Protein AF-A0A958FTS5-F1 (afdb_monomer_lite)

Secondary structure (DSSP, 8-state):
-HHHHHHHHHHHHHHHTHHHHHHHHHHHHHHHHHHHHHHHHHHHHHHTTSHHHHHHHHS--HHHHHHHHHH--GGGGG----SSTTHHHHHHHHHHHTT-GGGGTTTHHHHHHHHHHHHHHHHHHHHHHHHT---SSTTHHHHHHHHHHHHHHHHHHHHHHHHHHHIIIIIHHHHHHHHHHHHTT---HHHHHHHHHHHHHHHHHHHHHHHHHHHHHHHHHHHTT--GGGGGGHHHHHHHHHHHSHHHHHHHH--

Radius of gyration: 22.87 Å; chains: 1; bounding box: 56×49×55 Å

Structure (mmCIF, N/CA/C/O backbone):
data_AF-A0A958FTS5-F1
#
_entry.id   AF-A0A958FTS5-F1
#
loop_
_atom_site.group_PDB
_atom_site.id
_atom_site.type_symbol
_atom_site.label_atom_id
_atom_site.label_alt_id
_atom_site.label_comp_id
_atom_site.label_asym_id
_atom_site.label_entity_id
_atom_site.label_seq_id
_atom_site.pdbx_PDB_ins_code
_atom_site.Cartn_x
_atom_site.Cartn_y
_atom_site.Cartn_z
_atom_site.occupancy
_atom_site.B_iso_or_equiv
_atom_site.auth_seq_id
_atom_site.auth_comp_id
_atom_site.auth_asym_id
_atom_site.auth_atom_id
_atom_site.pdbx_PDB_model_num
ATOM 1 N N . MET A 1 1 ? -0.177 14.265 -25.090 1.00 58.72 1 MET A N 1
ATOM 2 C CA . MET A 1 1 ? -0.460 13.199 -26.087 1.00 58.72 1 MET A CA 1
ATOM 3 C C . MET A 1 1 ? 0.212 11.856 -25.755 1.00 58.72 1 MET A C 1
ATOM 5 O O . MET A 1 1 ? -0.409 10.825 -25.985 1.00 58.72 1 MET A O 1
ATOM 9 N N . LEU A 1 2 ? 1.430 11.836 -25.187 1.00 74.00 2 LEU A N 1
ATOM 10 C CA . LEU A 1 2 ? 2.110 10.600 -24.745 1.00 74.00 2 LEU A CA 1
ATOM 11 C C . LEU A 1 2 ? 1.434 9.921 -23.535 1.00 74.00 2 LEU A C 1
ATOM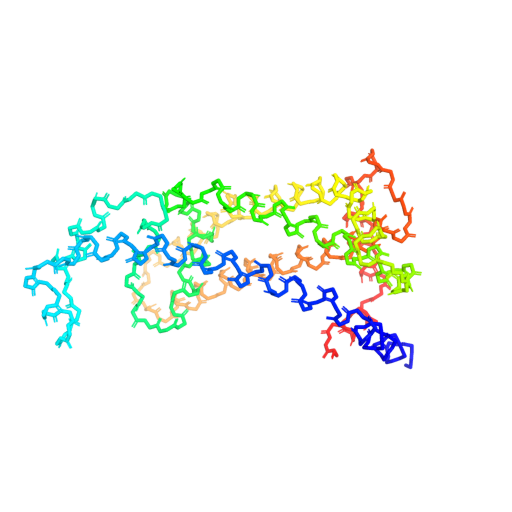 13 O O . LEU A 1 2 ? 1.193 8.719 -23.589 1.00 74.00 2 LEU A O 1
ATOM 17 N N . ALA A 1 3 ? 1.044 10.683 -22.503 1.00 74.38 3 ALA A N 1
ATOM 18 C CA . ALA A 1 3 ? 0.405 10.141 -21.293 1.00 74.38 3 ALA A CA 1
ATOM 19 C C . ALA A 1 3 ? -0.900 9.381 -21.591 1.00 74.38 3 ALA A C 1
ATOM 21 O O . ALA A 1 3 ? -1.069 8.240 -21.179 1.00 74.38 3 ALA A O 1
ATOM 22 N N . PHE A 1 4 ? -1.778 9.954 -22.417 1.00 80.44 4 PHE A N 1
ATOM 23 C CA . PHE A 1 4 ? -3.038 9.310 -22.802 1.00 80.44 4 PHE A CA 1
ATOM 24 C C . PHE A 1 4 ? -2.842 8.012 -23.606 1.00 80.44 4 PHE A C 1
ATOM 26 O O . PHE A 1 4 ? -3.595 7.053 -23.442 1.00 80.44 4 PHE A O 1
ATOM 33 N N . LYS A 1 5 ? -1.813 7.948 -24.466 1.00 83.12 5 LYS A N 1
ATOM 34 C CA . LYS A 1 5 ? -1.451 6.708 -25.173 1.00 83.12 5 LYS A CA 1
ATOM 35 C C . LYS A 1 5 ? -0.937 5.647 -24.195 1.00 83.12 5 LYS A C 1
ATOM 37 O O . LYS A 1 5 ? -1.339 4.493 -24.313 1.00 83.12 5 LYS A O 1
ATOM 42 N N . ALA A 1 6 ? -0.099 6.037 -23.233 1.00 80.69 6 ALA A N 1
ATOM 43 C CA . ALA A 1 6 ? 0.398 5.143 -22.188 1.00 80.69 6 ALA A CA 1
ATOM 44 C C . ALA A 1 6 ? -0.745 4.609 -21.309 1.00 80.69 6 ALA A C 1
ATOM 46 O O . ALA A 1 6 ? -0.822 3.406 -21.079 1.00 80.69 6 ALA A O 1
ATOM 47 N N . TYR A 1 7 ? -1.683 5.472 -20.921 1.00 83.12 7 TYR A N 1
ATOM 48 C CA . TYR A 1 7 ? -2.877 5.101 -20.164 1.00 83.12 7 TYR A CA 1
ATOM 49 C C . TYR A 1 7 ? -3.752 4.086 -20.914 1.00 83.12 7 TYR A C 1
ATOM 51 O O . TYR A 1 7 ? -4.047 3.007 -20.401 1.00 83.12 7 TYR A O 1
ATOM 59 N N . LYS A 1 8 ? -4.089 4.364 -22.183 1.00 86.50 8 LYS A N 1
ATOM 60 C CA . LYS A 1 8 ? -4.840 3.423 -23.035 1.00 86.50 8 LYS A CA 1
ATOM 61 C C . LYS A 1 8 ? -4.123 2.085 -23.211 1.00 86.50 8 LYS A C 1
ATOM 63 O O . LYS A 1 8 ? -4.768 1.037 -23.214 1.00 86.50 8 LYS A O 1
ATOM 68 N N . LEU A 1 9 ? -2.799 2.109 -23.366 1.00 85.75 9 LEU A N 1
ATOM 69 C CA . LEU A 1 9 ? -1.997 0.892 -23.449 1.00 85.75 9 LEU A CA 1
ATOM 70 C C . LEU A 1 9 ? -2.061 0.101 -22.135 1.00 85.75 9 LEU A C 1
ATOM 72 O O . LEU A 1 9 ? -2.227 -1.117 -22.181 1.00 85.75 9 LEU A O 1
ATOM 76 N N . GLY A 1 10 ? -1.988 0.786 -20.991 1.00 84.75 10 GLY A N 1
ATOM 77 C CA . GLY A 1 10 ? -2.167 0.200 -19.662 1.00 84.75 10 GLY A CA 1
ATOM 78 C C . GLY A 1 10 ? -3.517 -0.501 -19.525 1.00 84.75 10 GLY A C 1
ATOM 79 O O . GLY A 1 10 ? -3.556 -1.690 -19.218 1.00 84.75 10 GLY A O 1
ATOM 80 N N . LEU A 1 11 ? -4.614 0.177 -19.876 1.00 86.94 11 LEU A N 1
ATOM 81 C CA . LEU A 1 11 ? -5.961 -0.410 -19.873 1.00 86.94 11 LEU A CA 1
ATOM 82 C C . LEU A 1 11 ? -6.070 -1.653 -20.767 1.00 86.94 11 LEU A C 1
ATOM 84 O O . LEU A 1 11 ? -6.684 -2.650 -20.381 1.00 86.94 11 LEU A O 1
ATOM 88 N N . ARG A 1 12 ? -5.441 -1.630 -21.948 1.00 88.12 12 ARG A N 1
ATOM 89 C CA . ARG A 1 12 ? -5.403 -2.800 -22.837 1.00 88.12 12 ARG A CA 1
ATOM 90 C C . ARG A 1 12 ? -4.628 -3.964 -22.218 1.00 88.12 12 ARG A C 1
ATOM 92 O O . ARG A 1 12 ? -5.041 -5.107 -22.352 1.00 88.12 12 ARG A O 1
ATOM 99 N N . ARG A 1 13 ? -3.520 -3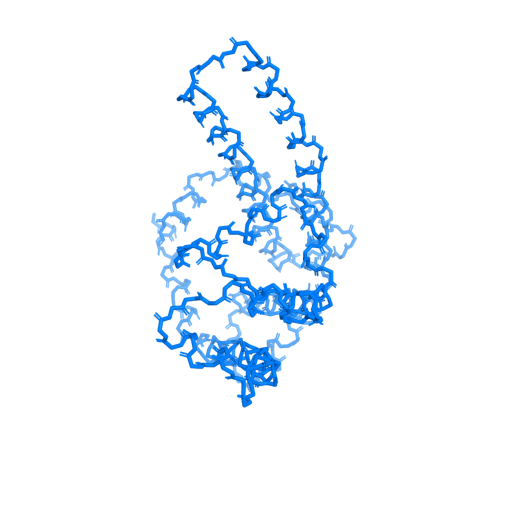.696 -21.528 1.00 86.44 13 ARG A N 1
ATOM 100 C CA . ARG A 1 13 ? -2.755 -4.740 -20.828 1.00 86.44 13 ARG A CA 1
ATOM 101 C C . ARG A 1 13 ? -3.538 -5.317 -19.644 1.00 86.44 13 ARG A C 1
ATOM 103 O O . ARG A 1 13 ? -3.517 -6.524 -19.430 1.00 86.44 13 ARG A O 1
ATOM 110 N N . ILE A 1 14 ? -4.295 -4.491 -18.919 1.00 88.25 14 ILE A N 1
ATOM 111 C CA . ILE A 1 14 ? -5.180 -4.949 -17.832 1.00 88.25 14 ILE A CA 1
ATOM 112 C C . ILE A 1 14 ? -6.244 -5.917 -18.366 1.00 88.25 14 ILE A C 1
ATOM 114 O O . ILE A 1 14 ? -6.503 -6.951 -17.749 1.00 88.25 14 ILE A O 1
ATOM 118 N N . SER A 1 15 ? -6.833 -5.640 -19.536 1.00 87.12 15 SER A N 1
ATOM 119 C CA . SER A 1 15 ? -7.828 -6.543 -20.127 1.00 87.12 15 SER A CA 1
ATOM 120 C C . SER A 1 15 ? -7.240 -7.892 -20.561 1.00 87.12 15 SER A C 1
ATOM 122 O O . SER A 1 15 ? -7.941 -8.902 -20.511 1.00 87.12 15 SER A O 1
ATOM 124 N N . GLN A 1 16 ? -5.953 -7.938 -20.911 1.00 86.19 16 GLN A N 1
ATOM 125 C CA . GLN A 1 16 ? -5.224 -9.180 -21.191 1.00 86.19 16 GLN A CA 1
ATOM 126 C C . GLN A 1 16 ? -4.885 -9.953 -19.902 1.00 86.19 16 GLN A C 1
ATOM 128 O O . GLN A 1 16 ? -4.869 -11.180 -19.897 1.00 86.19 16 GLN A O 1
ATOM 133 N N . ALA A 1 17 ? -4.715 -9.254 -18.776 1.00 87.50 17 ALA A N 1
ATOM 134 C CA . ALA A 1 17 ? -4.391 -9.842 -17.476 1.00 87.50 17 ALA A CA 1
ATOM 135 C C . ALA A 1 17 ? -5.609 -10.323 -16.650 1.00 87.50 17 ALA A C 1
ATOM 137 O O . ALA A 1 17 ? -5.437 -10.747 -15.507 1.00 87.50 17 ALA A O 1
ATOM 138 N N . ARG A 1 18 ? -6.837 -10.296 -17.195 1.00 88.88 18 ARG A N 1
ATOM 139 C CA . ARG A 1 18 ? -8.093 -10.591 -16.459 1.00 88.88 18 ARG A CA 1
ATOM 140 C C . ARG A 1 18 ? -8.061 -11.882 -15.639 1.00 88.88 18 ARG A C 1
ATOM 142 O O . ARG A 1 18 ? -8.542 -11.894 -14.511 1.00 88.88 18 ARG A O 1
ATOM 149 N N . ARG A 1 19 ? -7.487 -12.958 -16.186 1.00 87.50 19 ARG A N 1
ATOM 150 C CA . ARG A 1 19 ? -7.388 -14.258 -15.496 1.00 87.50 19 ARG A CA 1
ATOM 151 C C . ARG A 1 19 ? -6.530 -14.170 -14.229 1.00 87.50 19 ARG A C 1
ATOM 153 O O . ARG A 1 19 ? -6.926 -14.694 -13.195 1.00 87.50 19 ARG A O 1
ATOM 160 N N . TYR A 1 20 ? -5.401 -13.462 -14.291 1.00 87.69 20 TYR A N 1
ATOM 161 C CA . TYR A 1 20 ? -4.514 -13.246 -13.144 1.00 87.69 20 TYR A CA 1
ATOM 162 C C . TYR A 1 20 ? -5.188 -12.400 -12.064 1.00 87.69 20 TYR A C 1
ATOM 164 O O . TYR A 1 20 ? -5.112 -12.733 -10.885 1.00 87.69 20 TYR A O 1
ATOM 172 N N . ILE A 1 21 ? -5.900 -11.348 -12.474 1.00 89.19 21 ILE A N 1
ATOM 173 C CA . ILE A 1 21 ? -6.660 -10.487 -11.561 1.00 89.19 21 ILE A CA 1
ATOM 174 C C . ILE A 1 21 ? -7.750 -11.296 -10.849 1.00 89.19 21 ILE A C 1
ATOM 176 O O . ILE A 1 21 ? -7.855 -11.224 -9.628 1.00 89.19 21 ILE A O 1
ATOM 180 N N . LEU A 1 22 ? -8.515 -12.109 -11.589 1.00 90.88 22 LEU A N 1
ATOM 181 C CA . LEU A 1 22 ? -9.561 -12.958 -11.016 1.00 90.88 22 LEU A CA 1
ATOM 182 C C . LEU A 1 22 ? -8.992 -13.945 -9.991 1.00 90.88 22 LEU A C 1
ATOM 184 O O . LEU A 1 22 ? -9.565 -14.113 -8.923 1.00 90.88 22 LEU A O 1
ATOM 188 N N . ILE A 1 23 ? -7.855 -14.574 -10.285 1.00 89.19 23 ILE A N 1
ATOM 189 C CA . ILE A 1 23 ? -7.255 -15.561 -9.378 1.00 89.19 23 ILE A CA 1
ATOM 190 C C . ILE A 1 23 ? -6.711 -14.900 -8.115 1.00 89.19 23 ILE A C 1
ATOM 192 O O . ILE A 1 23 ? -6.934 -15.411 -7.023 1.00 89.19 23 ILE A O 1
ATOM 196 N N . VAL A 1 24 ? -6.063 -13.739 -8.231 1.00 90.94 24 VAL A N 1
ATOM 197 C CA . VAL A 1 24 ? -5.626 -12.979 -7.052 1.00 90.94 24 VAL A CA 1
ATOM 198 C C . VAL A 1 24 ? -6.821 -12.484 -6.240 1.00 90.94 24 VAL A C 1
ATOM 200 O O . VAL A 1 24 ? -6.770 -12.510 -5.013 1.00 90.94 24 VAL A O 1
ATOM 203 N N . TYR A 1 25 ? -7.919 -12.095 -6.887 1.00 93.00 25 TYR A N 1
ATOM 204 C CA . TYR A 1 25 ? -9.161 -11.763 -6.193 1.00 93.00 25 TYR A CA 1
ATOM 205 C C . TYR A 1 25 ? -9.728 -12.970 -5.431 1.00 93.00 25 TYR A C 1
ATOM 207 O O . TYR A 1 25 ? -10.010 -12.858 -4.242 1.00 93.00 25 TYR A O 1
ATOM 215 N N . LEU A 1 26 ? -9.823 -14.139 -6.075 1.00 94.81 26 LEU A N 1
ATOM 216 C CA . LEU A 1 26 ? -10.286 -15.374 -5.435 1.00 94.81 26 LEU A CA 1
ATOM 217 C C . LEU A 1 26 ? -9.371 -15.810 -4.287 1.00 94.81 26 LEU A C 1
ATOM 219 O O . LEU A 1 26 ? -9.864 -16.283 -3.270 1.00 94.81 26 LEU A O 1
ATOM 223 N N . LEU A 1 27 ? -8.057 -15.612 -4.413 1.00 92.81 27 LEU A N 1
ATOM 224 C CA . LEU A 1 27 ? -7.096 -15.862 -3.341 1.00 92.81 27 LEU A CA 1
ATOM 225 C C . LEU A 1 27 ? -7.346 -14.945 -2.137 1.00 92.81 27 LEU A C 1
ATOM 227 O O . LEU A 1 27 ? -7.379 -15.420 -1.006 1.00 92.81 27 LEU A O 1
ATOM 231 N N . ASN A 1 28 ? -7.566 -13.648 -2.371 1.00 93.19 28 ASN A N 1
ATOM 232 C CA . ASN A 1 28 ? -7.916 -12.704 -1.306 1.00 93.19 28 ASN A CA 1
ATOM 233 C C . ASN A 1 28 ? -9.248 -13.066 -0.647 1.00 93.19 28 ASN A C 1
ATOM 235 O O . ASN A 1 28 ? -9.343 -13.059 0.577 1.00 93.19 28 ASN A O 1
ATOM 239 N N . LEU A 1 29 ? -10.249 -13.438 -1.447 1.00 94.50 29 LEU A N 1
ATOM 240 C CA . LEU A 1 29 ? -11.536 -13.899 -0.942 1.00 94.50 29 LEU A CA 1
ATOM 241 C C . LEU A 1 29 ? -11.373 -15.164 -0.092 1.00 94.50 29 LEU A C 1
ATOM 243 O O . LEU A 1 29 ? -11.938 -15.238 0.990 1.00 94.50 29 LEU A O 1
ATOM 247 N N . ALA A 1 30 ? -10.568 -16.131 -0.535 1.00 95.06 30 ALA A N 1
ATOM 248 C CA . ALA A 1 30 ? -10.298 -17.356 0.213 1.00 95.06 30 ALA A CA 1
ATOM 249 C C . ALA A 1 30 ? -9.609 -17.077 1.556 1.00 95.06 30 ALA A C 1
ATOM 251 O O . ALA A 1 30 ? -10.020 -17.630 2.573 1.00 95.06 30 ALA A O 1
ATOM 252 N N . ILE A 1 31 ? -8.609 -16.188 1.581 1.00 91.19 31 ILE A N 1
ATOM 253 C CA . ILE A 1 31 ? -7.937 -15.770 2.821 1.00 91.19 31 ILE A CA 1
ATOM 254 C C . ILE A 1 31 ? -8.932 -15.069 3.753 1.00 91.19 31 ILE A C 1
ATOM 256 O O . ILE A 1 31 ? -9.019 -15.420 4.926 1.00 91.19 31 ILE A O 1
ATOM 260 N N . ALA A 1 32 ? -9.716 -14.121 3.235 1.00 90.44 32 ALA A N 1
ATOM 261 C CA . ALA A 1 32 ? -10.715 -13.401 4.019 1.00 90.44 32 ALA A CA 1
ATOM 262 C C . ALA A 1 32 ? -11.786 -14.342 4.591 1.00 90.44 32 ALA A C 1
ATOM 264 O O . ALA A 1 32 ? -12.123 -14.238 5.767 1.00 90.44 32 ALA A O 1
ATOM 265 N N . MET A 1 33 ? -12.274 -15.296 3.792 1.00 93.31 33 MET A N 1
ATOM 266 C CA . MET A 1 33 ? -13.217 -16.318 4.249 1.00 93.31 33 MET A CA 1
ATOM 267 C C . MET A 1 33 ? -12.604 -17.204 5.332 1.00 93.31 33 MET A C 1
ATOM 269 O O . MET A 1 33 ? -13.254 -17.438 6.340 1.00 93.31 33 MET A O 1
ATOM 273 N N . ALA A 1 34 ? -11.362 -17.666 5.168 1.00 91.75 34 ALA A N 1
ATOM 274 C CA . ALA A 1 34 ? -10.701 -18.493 6.176 1.00 91.75 34 ALA A CA 1
ATOM 275 C C . ALA A 1 34 ? -10.577 -17.760 7.523 1.00 91.75 34 ALA A C 1
ATOM 277 O O . ALA A 1 34 ? -10.934 -18.317 8.558 1.00 91.75 34 ALA A O 1
ATOM 278 N N . LEU A 1 35 ? -10.142 -16.496 7.508 1.00 88.44 35 LEU A N 1
ATOM 279 C CA . LEU A 1 35 ? -10.062 -15.669 8.718 1.00 88.44 35 LEU A CA 1
ATOM 280 C C . LEU A 1 35 ? -11.449 -15.402 9.321 1.00 88.44 35 LEU A C 1
ATOM 282 O O . LEU A 1 35 ? -11.616 -15.476 10.536 1.00 88.44 35 LEU A O 1
ATOM 286 N N . GLY A 1 36 ? -12.444 -15.133 8.473 1.00 89.69 36 GLY A N 1
ATOM 287 C CA . GLY A 1 36 ? -13.826 -14.909 8.891 1.00 89.69 36 GLY A CA 1
ATOM 288 C C . GLY A 1 36 ? -14.474 -16.146 9.511 1.00 89.69 36 GLY A C 1
ATOM 289 O O . GLY A 1 36 ? -15.215 -16.014 10.476 1.00 89.69 36 GLY A O 1
ATOM 290 N N . LEU A 1 37 ? -14.167 -17.345 9.009 1.00 93.00 37 LEU A N 1
ATOM 291 C CA . LEU A 1 37 ? -14.656 -18.603 9.575 1.00 93.00 37 LEU A CA 1
ATOM 292 C C . LEU A 1 37 ? -14.054 -18.879 10.954 1.00 93.00 37 LEU A C 1
ATOM 294 O O . LEU A 1 37 ? -14.792 -19.283 11.846 1.00 93.00 37 LEU A O 1
ATOM 298 N N . VAL A 1 38 ? -12.755 -18.619 11.148 1.00 90.25 38 VAL A N 1
ATOM 299 C CA . VAL A 1 38 ? -12.115 -18.744 12.471 1.00 90.25 38 VAL A CA 1
ATOM 300 C C . VAL A 1 38 ? -12.766 -17.788 13.467 1.00 90.25 38 VAL A C 1
ATOM 302 O O . VAL A 1 38 ? -13.204 -18.213 14.528 1.00 90.25 38 VAL A O 1
ATOM 305 N N . LEU A 1 39 ? -12.916 -16.515 13.092 1.00 88.94 39 LEU A N 1
ATOM 306 C CA . LEU A 1 39 ? -13.583 -15.533 13.944 1.00 88.94 39 LEU A CA 1
ATOM 307 C C . LEU A 1 39 ? -15.048 -15.911 14.224 1.00 88.94 39 LEU A C 1
ATOM 309 O O . LEU A 1 39 ? -15.527 -15.759 15.343 1.00 88.94 39 LEU A O 1
ATOM 313 N N . SER A 1 40 ? -15.767 -16.414 13.218 1.00 89.38 40 SER A N 1
ATOM 314 C CA . SER A 1 40 ? -17.154 -16.850 13.378 1.00 89.38 40 SER A CA 1
ATOM 315 C C . SER A 1 40 ? -17.282 -18.031 14.336 1.00 89.38 40 SER A C 1
ATOM 317 O O . SER A 1 40 ? -18.279 -18.089 15.050 1.00 89.38 40 SER A O 1
ATOM 319 N N . ALA A 1 41 ? -16.332 -18.967 14.332 1.00 90.31 41 ALA A N 1
ATOM 320 C CA . ALA A 1 41 ? -16.329 -20.097 15.254 1.00 90.31 41 ALA A CA 1
ATOM 321 C C . ALA A 1 41 ? -16.131 -19.612 16.697 1.00 90.31 41 ALA A C 1
ATOM 323 O O . ALA A 1 41 ? -16.963 -19.905 17.548 1.00 90.31 41 ALA A O 1
ATOM 324 N N . ASP A 1 42 ? -15.132 -18.758 16.936 1.00 90.06 42 ASP A N 1
ATOM 325 C CA . ASP A 1 42 ? -14.859 -18.197 18.266 1.00 90.06 42 ASP A CA 1
ATOM 326 C C . ASP A 1 42 ? -16.051 -17.386 18.810 1.00 90.06 42 ASP A C 1
ATOM 328 O O . ASP A 1 42 ? -16.398 -17.468 19.990 1.00 90.06 42 ASP A O 1
ATOM 332 N N . ILE A 1 43 ? -16.719 -16.612 17.945 1.00 89.19 43 ILE A N 1
ATOM 333 C CA . ILE A 1 43 ? -17.935 -15.876 18.314 1.00 89.19 43 ILE A CA 1
ATOM 334 C C . ILE A 1 43 ? -19.080 -16.845 18.629 1.00 89.19 43 ILE A C 1
ATOM 336 O O . ILE A 1 43 ? -19.786 -16.642 19.613 1.00 89.19 43 ILE A O 1
ATOM 340 N N . GLN A 1 44 ? -19.289 -17.890 17.824 1.00 90.06 44 GLN A N 1
ATOM 341 C CA . GLN A 1 44 ? -20.341 -18.882 18.075 1.00 90.06 44 GLN A CA 1
ATOM 342 C C . GLN A 1 44 ? -20.119 -19.634 19.388 1.00 90.06 44 GLN A C 1
ATOM 344 O O . GLN A 1 44 ? -21.075 -19.799 20.145 1.00 90.06 44 GLN A O 1
ATOM 349 N N . ASP A 1 45 ? -18.879 -20.019 19.683 1.00 88.81 45 ASP A N 1
ATOM 350 C CA . ASP A 1 45 ? -18.510 -20.692 20.928 1.00 88.81 45 ASP A CA 1
ATOM 351 C C . ASP A 1 45 ? -18.738 -19.784 22.143 1.00 88.81 45 ASP A C 1
ATOM 353 O O . ASP A 1 45 ? -19.260 -20.229 23.167 1.00 88.81 45 ASP A O 1
ATOM 357 N N . SER A 1 46 ? -18.428 -18.490 22.015 1.00 87.81 46 SER A N 1
ATOM 358 C CA . SER A 1 46 ? -18.686 -17.504 23.069 1.00 87.81 46 SER A CA 1
ATOM 359 C C . SER A 1 46 ? -20.174 -17.189 23.255 1.00 87.81 46 SER A C 1
ATOM 361 O O . SER A 1 46 ? -20.625 -16.959 24.378 1.00 87.81 46 SER A O 1
ATOM 363 N N . LEU A 1 47 ? -20.954 -17.165 22.169 1.00 86.06 47 LEU A N 1
ATOM 364 C CA . LEU A 1 47 ? -22.382 -16.849 22.217 1.00 86.06 47 LEU A CA 1
ATOM 365 C C . LEU A 1 47 ? -23.226 -18.027 22.697 1.00 86.06 47 LEU A C 1
ATOM 367 O O . LEU A 1 47 ? -24.114 -17.815 23.525 1.00 86.06 47 LEU A O 1
ATOM 371 N N . GLY A 1 48 ? -22.939 -19.241 22.221 1.00 75.69 48 GLY A N 1
ATOM 372 C CA . GLY A 1 48 ? -23.522 -20.512 22.661 1.00 75.69 48 GLY A CA 1
ATOM 373 C C . GLY A 1 48 ? -25.004 -20.472 23.074 1.00 75.69 48 GLY A C 1
ATOM 374 O O . GLY A 1 48 ? -25.823 -19.747 22.514 1.00 75.69 48 GLY A O 1
ATOM 375 N N . ASN A 1 49 ? -25.360 -21.247 24.105 1.00 63.50 49 ASN A N 1
ATOM 376 C CA . ASN A 1 49 ? -26.699 -21.243 24.722 1.00 63.50 49 ASN A CA 1
ATOM 377 C C . ASN A 1 49 ? -26.903 -20.072 25.708 1.00 63.50 49 ASN A C 1
ATOM 379 O O . ASN A 1 49 ? -27.677 -20.184 26.660 1.00 63.50 49 ASN A O 1
ATOM 383 N N . SER A 1 50 ? -26.162 -18.974 25.557 1.00 70.75 50 SER A N 1
ATOM 384 C CA . SER A 1 50 ? -26.203 -17.882 26.525 1.00 70.75 50 SER A CA 1
ATOM 385 C C . SER A 1 50 ? -27.359 -16.917 26.247 1.00 70.75 50 SER A C 1
ATOM 387 O O . SER A 1 50 ? -27.758 -16.679 25.107 1.00 70.75 50 SER A O 1
ATOM 389 N N . LEU A 1 51 ? -27.843 -16.264 27.307 1.00 81.19 51 LEU A N 1
ATOM 390 C CA . LEU A 1 51 ? -28.747 -15.112 27.198 1.00 81.19 51 LEU A CA 1
ATOM 391 C C . LEU A 1 51 ? -28.116 -13.941 26.417 1.00 81.19 51 LEU A C 1
ATOM 393 O O . LEU A 1 51 ? -28.841 -13.050 25.978 1.00 81.19 51 LEU A O 1
ATOM 397 N N . ALA A 1 52 ? -26.790 -13.930 26.223 1.00 83.94 52 ALA A N 1
ATOM 398 C CA . ALA A 1 52 ? -26.112 -12.898 25.444 1.00 83.94 52 ALA A CA 1
ATOM 399 C C . ALA A 1 52 ? -26.493 -12.962 23.960 1.00 83.94 52 ALA A C 1
ATOM 401 O O . ALA A 1 52 ? -26.672 -11.918 23.342 1.00 83.94 52 ALA A O 1
ATOM 402 N N . ALA A 1 53 ? -26.713 -14.159 23.400 1.00 84.06 53 ALA A N 1
ATOM 403 C CA . ALA A 1 53 ? -27.182 -14.305 22.020 1.00 84.06 53 ALA A CA 1
ATOM 404 C C . ALA A 1 53 ? -28.561 -13.653 21.811 1.00 84.06 53 ALA A C 1
ATOM 406 O O . ALA A 1 53 ? -28.798 -13.000 20.795 1.00 84.06 53 ALA A O 1
ATOM 407 N N . GLU A 1 54 ? -29.469 -13.785 22.781 1.00 84.81 54 GLU A N 1
ATOM 408 C CA . GLU A 1 54 ? -30.785 -13.144 22.724 1.00 84.81 54 GLU A CA 1
ATOM 409 C C . GLU A 1 54 ? -30.695 -11.624 22.919 1.00 84.81 54 GLU A C 1
ATOM 411 O O . GLU A 1 54 ? -31.353 -10.867 22.205 1.00 84.81 54 GLU A O 1
ATOM 416 N N . ARG A 1 55 ? -29.827 -11.158 23.824 1.00 86.50 55 ARG A N 1
ATOM 417 C CA . ARG A 1 55 ? -29.585 -9.722 24.039 1.00 86.50 55 ARG A CA 1
ATOM 418 C C . ARG A 1 55 ? -28.971 -9.051 22.817 1.00 86.50 55 ARG A C 1
ATOM 420 O O . ARG A 1 55 ? -29.471 -8.006 22.415 1.00 86.50 55 ARG A O 1
ATOM 427 N N . LEU A 1 56 ? -28.001 -9.696 22.164 1.00 86.94 56 LEU A N 1
ATOM 428 C CA . LEU A 1 56 ? -27.349 -9.196 20.949 1.00 86.94 56 LEU A CA 1
ATOM 429 C C . LEU A 1 56 ? -28.294 -9.032 19.757 1.00 86.94 56 LEU A C 1
ATOM 431 O O . LEU A 1 56 ? -28.045 -8.204 18.884 1.00 86.94 56 LEU A O 1
ATOM 435 N N . ARG A 1 57 ? -29.409 -9.775 19.728 1.00 85.69 57 ARG A N 1
ATOM 436 C CA . ARG A 1 57 ? -30.474 -9.565 18.734 1.00 85.69 57 ARG A CA 1
ATOM 437 C C . ARG A 1 57 ? -31.256 -8.273 18.969 1.00 85.69 57 ARG A C 1
ATOM 439 O O . ARG A 1 57 ? -31.788 -7.721 18.010 1.00 85.69 57 ARG A O 1
ATOM 446 N N . ASN A 1 58 ? -31.337 -7.814 20.217 1.00 87.12 58 ASN A N 1
ATOM 447 C CA . ASN A 1 58 ? -32.105 -6.637 20.625 1.00 87.12 58 ASN A CA 1
ATOM 448 C C . ASN A 1 58 ? -31.238 -5.372 20.772 1.00 87.12 58 ASN A C 1
ATOM 450 O O . ASN A 1 58 ? -31.775 -4.268 20.826 1.00 87.12 58 ASN A O 1
ATOM 454 N N . GLY A 1 59 ? -29.913 -5.512 20.822 1.00 84.00 59 GLY A N 1
ATOM 455 C CA . GLY A 1 59 ? -28.955 -4.411 20.918 1.00 84.00 59 GLY A CA 1
ATOM 456 C C . GLY A 1 59 ? -27.554 -4.921 21.246 1.00 84.00 59 GLY A C 1
ATOM 457 O O . GLY A 1 59 ? -27.383 -6.088 21.564 1.00 84.00 59 GLY A O 1
ATOM 458 N N . PHE A 1 60 ? -26.534 -4.070 21.168 1.00 85.00 60 PHE A N 1
ATOM 459 C CA . PHE A 1 60 ? -25.173 -4.480 21.527 1.00 85.00 60 PHE A CA 1
ATOM 460 C C . PHE A 1 60 ? -25.071 -4.802 23.034 1.00 85.00 60 PHE A C 1
ATOM 462 O O . PHE A 1 60 ? -25.551 -4.024 23.856 1.00 85.00 60 PHE A O 1
ATOM 469 N N . ASP A 1 61 ? -24.468 -5.941 23.395 1.00 87.00 61 ASP A N 1
ATOM 470 C CA . ASP A 1 61 ? -24.257 -6.361 24.789 1.00 87.00 61 ASP A CA 1
ATOM 471 C C . ASP A 1 61 ? -22.794 -6.107 25.196 1.00 87.00 61 ASP A C 1
ATOM 473 O O . ASP A 1 61 ? -21.890 -6.886 24.876 1.00 87.00 61 ASP A O 1
ATOM 477 N N . ASP A 1 62 ? -22.568 -4.995 25.902 1.00 86.44 62 ASP A N 1
ATOM 478 C CA . ASP A 1 62 ? -21.241 -4.581 26.374 1.00 86.44 62 ASP A CA 1
ATOM 479 C C . ASP A 1 62 ? -20.614 -5.588 27.350 1.00 86.44 62 ASP A C 1
ATOM 481 O O . ASP A 1 62 ? -19.394 -5.759 27.361 1.00 86.44 62 ASP A O 1
ATOM 485 N N . LEU A 1 63 ? -21.428 -6.26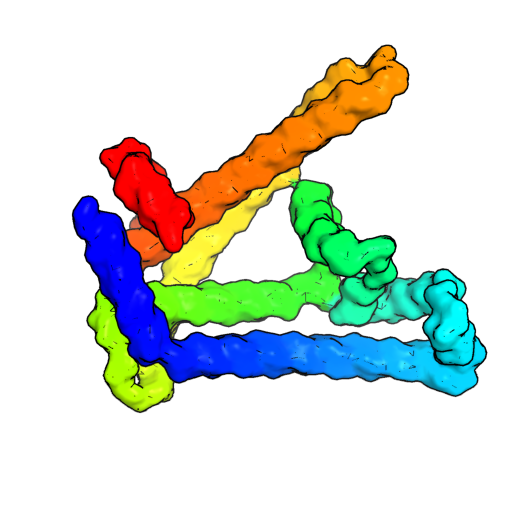4 28.171 1.00 88.25 63 LEU A N 1
ATOM 486 C CA . LEU A 1 63 ? -20.942 -7.217 29.175 1.00 88.25 63 LEU A CA 1
ATOM 487 C C . LEU A 1 63 ? -20.408 -8.478 28.506 1.00 88.25 63 LEU A C 1
ATOM 489 O O . LEU A 1 63 ? -19.328 -8.957 28.859 1.00 88.25 63 LEU A O 1
ATOM 493 N N . TRP A 1 64 ? -21.138 -8.991 27.515 1.00 89.75 64 TRP A N 1
ATOM 494 C CA . TRP A 1 64 ? -20.650 -10.092 26.695 1.00 89.75 64 TRP A CA 1
ATOM 495 C C . TRP A 1 64 ? -19.363 -9.704 25.970 1.00 89.75 64 TRP A C 1
ATOM 497 O O . TRP A 1 64 ? -18.388 -10.451 26.030 1.00 89.75 64 TRP A O 1
ATOM 507 N N . PHE A 1 65 ? -19.324 -8.528 25.337 1.00 88.75 65 PHE A N 1
ATOM 508 C CA . PHE A 1 65 ? -18.142 -8.105 24.591 1.00 88.75 65 PHE A CA 1
ATOM 509 C C . PHE A 1 65 ? -16.906 -7.951 25.491 1.00 88.75 65 PHE A C 1
ATOM 511 O O . PHE A 1 65 ? -15.811 -8.370 25.114 1.00 88.75 65 PHE A O 1
ATOM 518 N N . GLN A 1 66 ? -17.055 -7.398 26.697 1.00 87.75 66 GLN A N 1
ATOM 519 C CA . GLN A 1 66 ? -15.958 -7.321 27.668 1.00 87.75 66 GLN A CA 1
ATOM 520 C C . GLN A 1 66 ? -15.442 -8.714 28.055 1.00 87.75 66 GLN A C 1
ATOM 522 O O . GLN A 1 66 ? -14.229 -8.919 28.077 1.00 87.75 66 GLN A O 1
ATOM 527 N N . GLY A 1 67 ? -16.338 -9.680 28.283 1.00 88.06 67 GLY A N 1
ATOM 528 C CA . GLY A 1 67 ? -15.959 -11.074 28.535 1.00 88.06 67 GLY A CA 1
ATOM 529 C C . GLY A 1 67 ? -15.228 -11.708 27.348 1.00 88.06 67 GLY A C 1
ATOM 530 O O . GLY A 1 67 ? -14.107 -12.190 27.497 1.00 88.06 67 GLY A O 1
ATOM 531 N N . PHE A 1 68 ? -15.814 -11.617 26.151 1.00 88.88 68 PHE A N 1
ATOM 532 C CA . PHE A 1 68 ? -15.226 -12.132 24.914 1.00 88.88 68 PHE A CA 1
ATOM 533 C C . PHE A 1 68 ? -13.842 -11.532 24.649 1.00 88.88 68 PHE A C 1
ATOM 535 O O . PHE A 1 68 ? -12.882 -12.258 24.420 1.00 88.88 68 PHE A O 1
ATOM 542 N N . SER A 1 69 ? -13.710 -10.206 24.718 1.00 86.44 69 SER A N 1
ATOM 543 C CA . SER A 1 69 ? -12.446 -9.508 24.454 1.00 86.44 69 SER A CA 1
ATOM 544 C C . SER A 1 69 ? -11.352 -9.818 25.483 1.00 86.44 69 SER A C 1
ATOM 546 O O . SER A 1 69 ? -10.170 -9.807 25.131 1.00 86.44 69 SER A O 1
ATOM 548 N N . GLY A 1 70 ? -11.727 -10.124 26.731 1.00 85.19 70 GLY A N 1
ATOM 549 C CA . GLY A 1 70 ? -10.799 -10.545 27.780 1.00 85.19 70 GLY A CA 1
ATOM 550 C C . GLY A 1 70 ? -10.205 -11.935 27.540 1.00 85.19 70 GLY A C 1
ATOM 551 O O . GLY A 1 70 ? -9.033 -12.161 27.845 1.00 85.19 70 GLY A O 1
ATOM 552 N N . GLU A 1 71 ? -10.985 -12.843 26.955 1.00 85.69 71 GLU A N 1
ATOM 553 C CA . GLU A 1 71 ? -10.578 -14.227 26.675 1.00 85.69 71 GLU A CA 1
ATOM 554 C C . GLU A 1 71 ? -10.052 -14.430 25.246 1.00 85.69 71 GLU A C 1
ATOM 556 O O . GLU A 1 71 ? -9.330 -15.393 24.979 1.00 85.69 71 GLU A O 1
ATOM 561 N N . ALA A 1 72 ? -10.365 -13.509 24.331 1.00 84.62 72 ALA A N 1
ATOM 562 C CA . ALA A 1 72 ? -10.022 -13.606 22.922 1.00 84.62 72 ALA A CA 1
ATOM 563 C C . ALA A 1 72 ? -8.511 -13.770 22.694 1.00 84.62 72 ALA A C 1
ATOM 565 O O . ALA A 1 72 ? -7.671 -13.056 23.254 1.00 84.62 72 ALA A O 1
ATOM 566 N N . GLN A 1 73 ? -8.155 -14.677 21.784 1.00 81.56 73 GLN A N 1
ATOM 567 C CA . GLN A 1 73 ? -6.780 -14.909 21.341 1.00 81.56 73 GLN A CA 1
ATOM 568 C C . GLN A 1 73 ? -6.668 -14.814 19.816 1.00 81.56 73 GLN A C 1
ATOM 570 O O . GLN A 1 73 ? -7.660 -14.862 19.093 1.00 81.56 73 GLN A O 1
ATOM 575 N N . GLY A 1 74 ? -5.442 -14.642 19.315 1.00 78.88 74 GLY A N 1
ATOM 576 C CA . GLY A 1 74 ? -5.168 -14.633 17.875 1.00 78.88 74 GLY A CA 1
ATOM 577 C C . GLY A 1 74 ? -5.988 -13.596 17.099 1.00 78.88 74 GLY A C 1
ATOM 578 O O . GLY A 1 74 ? -5.917 -12.400 17.389 1.00 78.88 74 GLY A O 1
ATOM 579 N N . ILE A 1 75 ? -6.751 -14.069 16.107 1.00 78.56 75 ILE A N 1
ATOM 580 C CA . ILE A 1 75 ? -7.594 -13.250 15.218 1.00 78.56 75 ILE A CA 1
ATOM 581 C C . ILE A 1 75 ? -8.740 -12.593 15.994 1.00 78.56 75 ILE A C 1
ATOM 583 O O . ILE A 1 75 ? -9.058 -11.434 15.735 1.00 78.56 75 ILE A O 1
ATOM 587 N N . SER A 1 76 ? -9.299 -13.266 16.998 1.00 83.56 76 SER A N 1
ATOM 588 C CA . SER A 1 76 ? -10.447 -12.769 17.763 1.00 83.56 76 SER A CA 1
ATOM 589 C C . SER A 1 76 ? -10.136 -11.524 18.590 1.00 83.56 76 SER A C 1
ATOM 591 O O . SER A 1 76 ? -11.027 -10.720 18.835 1.00 83.56 76 SER A O 1
ATOM 593 N N . LYS A 1 77 ? -8.858 -11.258 18.904 1.00 80.25 77 LYS A N 1
ATOM 594 C CA . LYS A 1 77 ? -8.435 -9.977 19.507 1.00 80.25 77 LYS A CA 1
ATOM 595 C C . LYS A 1 77 ? -8.640 -8.763 18.603 1.00 80.25 77 LYS A C 1
ATOM 597 O O . LYS A 1 77 ? -8.633 -7.638 19.093 1.00 80.25 77 LYS A O 1
ATOM 602 N N . THR A 1 78 ? -8.769 -8.970 17.293 1.00 75.88 78 THR A N 1
ATOM 603 C CA . THR A 1 78 ? -9.048 -7.882 16.343 1.00 75.88 78 THR A CA 1
ATOM 604 C C . THR A 1 78 ? -10.528 -7.567 16.214 1.00 75.88 78 THR A C 1
ATOM 606 O O . THR A 1 78 ? -10.878 -6.567 15.595 1.00 75.88 78 THR A O 1
ATOM 609 N N . PHE A 1 79 ? -11.398 -8.384 16.808 1.00 78.62 79 PHE A N 1
ATOM 610 C CA . PHE A 1 79 ? -12.814 -8.087 16.861 1.00 78.62 79 PHE A CA 1
ATOM 611 C C . PHE A 1 79 ? -13.072 -7.017 17.918 1.00 78.62 79 PHE A C 1
ATOM 613 O O . PHE A 1 79 ? -12.863 -7.228 19.112 1.00 78.62 79 PHE A O 1
ATOM 620 N N . HIS A 1 80 ? -13.531 -5.858 17.466 1.00 74.50 80 HIS A N 1
ATOM 621 C CA . HIS A 1 80 ? -13.954 -4.770 18.330 1.00 74.50 80 HIS A CA 1
ATOM 622 C C . HIS A 1 80 ? -15.209 -4.114 17.747 1.00 74.50 80 HIS A C 1
ATOM 624 O O . HIS A 1 80 ? -15.398 -4.108 16.525 1.00 74.50 80 HIS A O 1
ATOM 630 N N . PRO A 1 81 ? -16.078 -3.541 18.589 1.00 70.88 81 PRO A N 1
ATOM 631 C CA . PRO A 1 81 ? -17.155 -2.700 18.112 1.00 70.88 81 PRO A CA 1
ATOM 632 C C . PRO A 1 81 ? -16.547 -1.439 17.499 1.00 70.88 81 PRO A C 1
ATOM 634 O O . PRO A 1 81 ? -15.785 -0.723 18.146 1.00 70.88 81 PRO A O 1
ATOM 637 N N . ALA A 1 82 ? -16.883 -1.167 16.242 1.00 65.25 82 ALA A N 1
ATOM 638 C CA . ALA A 1 82 ? -16.626 0.124 15.624 1.00 65.25 82 ALA A CA 1
ATOM 639 C C . ALA A 1 82 ? -17.904 0.961 15.719 1.00 65.25 82 ALA A C 1
ATOM 641 O O . ALA A 1 82 ? -18.976 0.520 15.304 1.00 65.25 82 ALA A O 1
ATOM 642 N N . VAL A 1 83 ? -17.794 2.180 16.252 1.00 57.72 83 VAL A N 1
ATOM 643 C CA . VAL A 1 83 ? -18.950 3.059 16.524 1.00 57.72 83 VAL A CA 1
ATOM 644 C C . VAL A 1 83 ? -19.673 3.479 15.230 1.00 57.72 83 VAL A C 1
ATOM 646 O O . VAL A 1 83 ? -20.845 3.842 15.262 1.00 57.72 83 VAL A O 1
ATOM 649 N N . THR A 1 84 ? -19.016 3.387 14.064 1.00 50.59 84 THR A N 1
ATOM 650 C CA . THR A 1 84 ? -19.616 3.616 12.736 1.00 50.59 84 THR A CA 1
ATOM 651 C C . THR A 1 84 ? -18.911 2.788 11.656 1.00 50.59 84 THR A C 1
ATOM 653 O O . THR A 1 84 ? -17.723 2.500 11.778 1.00 50.59 84 THR A O 1
ATOM 656 N N . GLY A 1 85 ? -19.609 2.448 10.564 1.00 55.22 85 GLY A N 1
ATOM 657 C CA . GLY A 1 85 ? -19.098 1.563 9.502 1.00 55.22 85 GLY A CA 1
ATOM 658 C C . GLY A 1 85 ? -17.687 1.890 8.980 1.00 55.22 85 GLY A C 1
ATOM 659 O O . GLY A 1 85 ? -16.837 1.007 8.949 1.00 55.22 85 GLY A O 1
ATOM 660 N N . ILE A 1 86 ? -17.402 3.151 8.619 1.00 52.34 86 ILE A N 1
ATOM 661 C CA . ILE A 1 86 ? -16.062 3.578 8.146 1.00 52.34 86 ILE A CA 1
ATOM 662 C C . ILE A 1 86 ? -15.070 3.734 9.323 1.00 52.34 86 ILE A C 1
ATOM 664 O O . ILE A 1 86 ? -13.859 3.669 9.124 1.00 52.34 86 ILE A O 1
ATOM 668 N N . GLY A 1 87 ? -15.562 3.869 10.560 1.00 53.47 87 GLY A N 1
ATOM 669 C CA . GLY A 1 87 ? -14.749 3.949 11.780 1.00 53.47 87 GLY A CA 1
ATOM 670 C C . GLY A 1 87 ? -13.780 2.777 11.930 1.00 53.47 87 GLY A C 1
ATOM 671 O O . GLY A 1 87 ? -12.609 3.007 12.202 1.00 53.47 87 GLY A O 1
ATOM 672 N N . ALA A 1 88 ? -14.206 1.556 11.591 1.00 56.75 88 ALA A N 1
ATOM 673 C CA . ALA A 1 88 ? -13.342 0.370 11.610 1.00 56.75 88 ALA A CA 1
ATOM 674 C C . ALA A 1 88 ? -12.094 0.515 10.712 1.00 56.75 88 ALA A C 1
ATOM 676 O O . ALA A 1 88 ? -11.005 0.061 11.058 1.00 56.75 88 ALA A O 1
ATOM 677 N N . ILE A 1 89 ? -12.233 1.181 9.559 1.00 57.19 89 ILE A N 1
ATOM 678 C CA . ILE A 1 89 ? -11.120 1.431 8.632 1.00 57.19 89 ILE A CA 1
ATOM 679 C C . ILE A 1 89 ? -10.173 2.483 9.223 1.00 57.19 89 ILE A C 1
ATOM 681 O O . ILE A 1 89 ? -8.952 2.332 9.146 1.00 57.19 89 ILE A O 1
ATOM 685 N N . PHE A 1 90 ? -10.721 3.534 9.837 1.00 60.47 90 PHE A N 1
ATOM 686 C CA . PHE A 1 90 ? -9.920 4.581 10.469 1.00 60.47 90 PHE A CA 1
ATOM 687 C C . PHE A 1 90 ? -9.206 4.102 11.730 1.00 60.47 90 PHE A C 1
ATOM 689 O O . PHE A 1 90 ? -8.094 4.547 11.973 1.00 60.47 90 PHE A O 1
ATOM 696 N N . GLU A 1 91 ? -9.776 3.167 12.486 1.00 64.75 91 GLU A N 1
ATOM 697 C CA . GLU A 1 91 ? -9.156 2.611 13.693 1.00 64.75 91 GLU A CA 1
ATOM 698 C C . GLU A 1 91 ? -7.893 1.800 13.382 1.00 64.75 91 GLU A C 1
ATOM 700 O O . GLU A 1 91 ? -6.890 1.915 14.088 1.00 64.75 91 GLU A O 1
ATOM 705 N N . GLY A 1 92 ? -7.884 1.042 12.280 1.00 66.44 92 GLY A N 1
ATOM 706 C CA . GLY A 1 92 ? -6.672 0.362 11.815 1.00 66.44 92 GLY A CA 1
ATOM 707 C C . GLY A 1 92 ? -5.570 1.346 11.408 1.00 66.44 92 GLY A C 1
ATOM 708 O O . GLY A 1 92 ? -4.396 1.143 11.723 1.00 66.44 92 GLY A O 1
ATOM 709 N N . LEU A 1 93 ? -5.948 2.443 10.747 1.00 67.06 93 LEU A N 1
ATOM 710 C CA . LEU A 1 93 ? -5.019 3.514 10.390 1.00 67.06 93 LEU A CA 1
ATOM 711 C C . LEU A 1 93 ? -4.520 4.272 11.623 1.00 67.06 93 LEU A C 1
ATOM 713 O O . LEU A 1 93 ? -3.333 4.578 11.706 1.00 67.06 93 LEU A O 1
ATOM 717 N N . ASP A 1 94 ? -5.396 4.525 12.590 1.00 70.06 94 ASP A N 1
ATOM 718 C CA . ASP A 1 94 ? -5.063 5.178 13.850 1.00 70.06 94 ASP A CA 1
ATOM 719 C C . ASP A 1 94 ? -4.099 4.323 14.674 1.00 70.06 94 ASP A C 1
ATOM 721 O O . ASP A 1 94 ? -3.096 4.836 15.157 1.00 70.06 94 ASP A O 1
ATOM 725 N N . ALA A 1 95 ? -4.296 3.004 14.750 1.00 70.56 95 ALA A N 1
ATOM 726 C CA . ALA A 1 95 ? -3.365 2.100 15.428 1.00 70.56 95 ALA A CA 1
ATOM 727 C C . ALA A 1 95 ? -1.956 2.121 14.806 1.00 70.56 95 ALA A C 1
ATOM 729 O O . ALA A 1 95 ? -0.959 2.079 15.529 1.00 70.56 95 ALA A O 1
ATOM 730 N N . ILE A 1 96 ? -1.865 2.223 13.474 1.00 68.81 96 ILE A N 1
ATOM 731 C CA . ILE A 1 96 ? -0.585 2.350 12.762 1.00 68.81 96 ILE A CA 1
ATOM 732 C C . ILE A 1 96 ? 0.044 3.717 13.037 1.00 68.81 96 ILE A C 1
ATOM 734 O O . ILE A 1 96 ? 1.226 3.789 13.365 1.00 68.81 96 ILE A O 1
ATOM 738 N N . VAL A 1 97 ? -0.734 4.797 12.924 1.00 67.88 97 VAL A N 1
ATOM 739 C CA . VAL A 1 97 ? -0.241 6.168 13.098 1.00 67.88 97 VAL A CA 1
ATOM 740 C C . VAL A 1 97 ? 0.185 6.417 14.543 1.00 67.88 97 VAL A C 1
ATOM 742 O O . VAL A 1 97 ? 1.266 6.942 14.769 1.00 67.88 97 VAL A O 1
ATOM 745 N N . THR A 1 98 ? -0.608 5.998 15.525 1.00 67.69 98 THR A N 1
ATOM 746 C CA . THR A 1 98 ? -0.309 6.153 16.959 1.00 67.69 98 THR A CA 1
ATOM 747 C C . THR A 1 98 ? 0.777 5.200 17.460 1.00 67.69 98 THR A C 1
ATOM 749 O O . THR A 1 98 ? 1.208 5.311 18.606 1.00 67.69 98 THR A O 1
ATOM 752 N N . GLY A 1 99 ? 1.236 4.264 16.623 1.00 64.06 99 GLY A N 1
ATOM 753 C CA . GLY A 1 99 ? 2.244 3.275 16.995 1.00 64.06 99 GLY A CA 1
ATOM 754 C C . GLY A 1 99 ? 1.749 2.248 18.017 1.00 64.06 99 GLY A C 1
ATOM 755 O O . GLY A 1 99 ? 2.559 1.553 18.635 1.00 64.06 99 GLY A O 1
ATOM 756 N N . ASN A 1 100 ? 0.432 2.119 18.205 1.00 68.69 100 ASN A N 1
ATOM 757 C CA . ASN A 1 100 ? -0.171 1.177 19.143 1.00 68.69 100 ASN A CA 1
ATOM 758 C C . ASN A 1 100 ? -0.244 -0.244 18.549 1.00 68.69 100 ASN A C 1
ATOM 760 O O . ASN A 1 100 ? -1.306 -0.858 18.422 1.00 68.69 100 ASN A O 1
ATOM 764 N N . PHE A 1 101 ? 0.923 -0.792 18.201 1.00 63.81 101 PHE A N 1
ATOM 765 C CA . PHE A 1 101 ? 1.065 -2.142 17.645 1.00 63.81 101 PHE A CA 1
ATOM 766 C C . PHE A 1 101 ? 0.799 -3.249 18.679 1.00 63.81 101 PHE A C 1
ATOM 768 O O . PHE A 1 101 ? 0.686 -4.417 18.309 1.00 63.81 101 PHE A O 1
ATOM 775 N N . GLY A 1 102 ? 0.660 -2.904 19.968 1.00 60.16 102 GLY A N 1
ATOM 776 C CA . GLY A 1 102 ? 0.286 -3.840 21.034 1.00 60.16 102 GLY A CA 1
ATOM 777 C C . GLY A 1 102 ? -1.042 -4.554 20.761 1.00 60.16 102 GLY A C 1
ATOM 778 O O . GLY A 1 102 ? -1.192 -5.727 21.093 1.00 60.16 102 GLY A O 1
ATOM 779 N N . ARG A 1 103 ? -1.961 -3.888 20.049 1.00 61.47 103 ARG A N 1
ATOM 780 C CA . ARG A 1 103 ? -3.241 -4.458 19.595 1.00 61.47 103 ARG A CA 1
ATOM 781 C C . ARG A 1 103 ? -3.101 -5.473 18.450 1.00 61.47 103 ARG A C 1
ATOM 783 O O . ARG A 1 103 ? -4.008 -6.264 18.226 1.00 61.47 103 ARG A O 1
ATOM 790 N N . LEU A 1 104 ? -1.966 -5.487 17.748 1.00 62.44 104 LEU A N 1
ATOM 791 C CA . LEU A 1 104 ? -1.727 -6.298 16.545 1.00 62.44 104 LEU A CA 1
ATOM 792 C C . LEU A 1 104 ? -0.852 -7.536 16.807 1.00 62.44 104 LEU A C 1
ATOM 794 O O . LEU A 1 104 ? -0.586 -8.311 15.890 1.00 62.44 104 LEU A O 1
ATOM 798 N N . GLN A 1 105 ? -0.403 -7.757 18.048 1.00 62.66 105 GLN A N 1
ATOM 799 C CA . GLN A 1 105 ? 0.530 -8.844 18.378 1.00 62.66 105 GLN A CA 1
ATOM 800 C C . GLN A 1 105 ? -0.030 -10.238 18.037 1.00 62.66 105 GLN A C 1
ATOM 802 O O . GLN A 1 105 ? 0.720 -11.098 17.581 1.00 62.66 105 GLN A O 1
ATOM 807 N N . GLY A 1 106 ? -1.346 -10.445 18.185 1.00 65.44 106 GLY A N 1
ATOM 808 C CA . GLY A 1 106 ? -2.019 -11.713 17.865 1.00 65.44 106 GLY A CA 1
ATOM 809 C C . GLY A 1 106 ? -2.171 -12.003 16.367 1.00 65.44 106 GLY A C 1
ATOM 810 O O . GLY A 1 106 ? -2.343 -13.158 15.986 1.00 65.44 106 GLY A O 1
ATOM 811 N N . THR A 1 107 ? -2.069 -10.986 15.505 1.00 73.06 107 THR A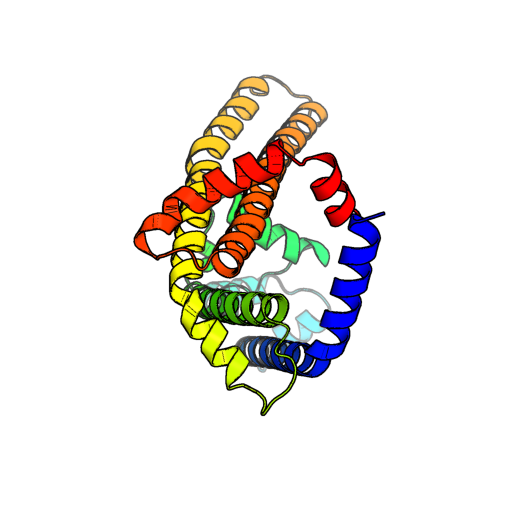 N 1
ATOM 812 C CA . THR A 1 107 ? -2.252 -11.116 14.047 1.00 73.06 107 THR A CA 1
ATOM 813 C C . THR A 1 107 ? -0.999 -10.802 13.244 1.00 73.06 107 THR A C 1
ATOM 815 O O . THR A 1 107 ? -1.004 -10.952 12.021 1.00 73.06 107 THR A O 1
ATOM 818 N N . LEU A 1 108 ? 0.102 -10.435 13.907 1.00 77.50 108 LEU A N 1
ATOM 819 C CA . LEU A 1 108 ? 1.343 -10.034 13.252 1.00 77.50 108 LEU A CA 1
ATOM 820 C C . LEU A 1 108 ? 1.882 -11.116 12.308 1.00 77.50 108 LEU A C 1
ATOM 822 O O . LEU A 1 108 ? 2.286 -10.805 11.193 1.00 77.50 108 LEU A O 1
ATOM 826 N N . GLY A 1 109 ? 1.840 -12.389 12.714 1.00 82.19 109 GLY A N 1
ATOM 827 C CA . GLY A 1 109 ? 2.278 -13.501 11.862 1.00 82.19 109 GLY A CA 1
ATOM 828 C C . GLY A 1 109 ? 1.479 -13.592 10.558 1.00 82.19 109 GLY A C 1
ATOM 829 O O . GLY A 1 109 ? 2.059 -13.683 9.478 1.00 82.19 109 GLY A O 1
ATOM 830 N N . ILE A 1 110 ? 0.151 -13.481 10.650 1.00 83.12 110 ILE A N 1
ATOM 831 C CA . ILE A 1 110 ? -0.753 -13.488 9.490 1.00 83.12 110 ILE A CA 1
ATOM 832 C C . ILE A 1 110 ? -0.492 -12.259 8.613 1.00 83.12 110 ILE A C 1
ATOM 834 O O . ILE A 1 110 ? -0.378 -12.391 7.396 1.00 83.12 110 ILE A O 1
ATOM 838 N N . ALA A 1 111 ? -0.326 -11.081 9.220 1.00 82.88 111 ALA A N 1
ATOM 839 C CA . ALA A 1 111 ? -0.022 -9.845 8.507 1.00 82.88 111 ALA A CA 1
ATOM 840 C C . ALA A 1 111 ? 1.319 -9.919 7.758 1.00 82.88 111 ALA A C 1
ATOM 842 O O . ALA A 1 111 ? 1.407 -9.474 6.615 1.00 82.88 111 ALA A O 1
ATOM 843 N N . LEU A 1 112 ? 2.352 -10.523 8.357 1.00 87.31 112 LEU A N 1
ATOM 844 C CA . LEU A 1 112 ? 3.657 -10.721 7.721 1.00 87.31 112 LEU A CA 1
ATOM 845 C C . LEU A 1 112 ? 3.579 -11.702 6.548 1.00 87.31 112 LEU A C 1
ATOM 847 O O . LEU A 1 112 ? 4.131 -11.419 5.485 1.00 87.31 112 LEU A O 1
ATOM 851 N N . ILE A 1 113 ? 2.871 -12.825 6.710 1.00 90.38 113 ILE A N 1
ATOM 852 C CA . ILE A 1 113 ? 2.664 -13.804 5.632 1.00 90.38 113 ILE A CA 1
ATOM 853 C C . ILE A 1 113 ? 1.886 -13.163 4.480 1.00 90.38 113 ILE A C 1
ATOM 855 O O . ILE A 1 113 ? 2.300 -13.261 3.324 1.00 90.38 113 ILE A O 1
ATOM 859 N N . TYR A 1 114 ? 0.794 -12.463 4.790 1.00 91.06 114 TYR A N 1
ATOM 860 C CA . TYR A 1 114 ? -0.008 -11.755 3.799 1.00 91.06 114 TYR A CA 1
ATOM 861 C C . TYR A 1 114 ? 0.798 -10.651 3.098 1.00 91.06 114 TYR A C 1
ATOM 863 O O . TYR A 1 114 ? 0.757 -10.537 1.875 1.00 91.06 114 TYR A O 1
ATOM 871 N N . GLY A 1 115 ? 1.605 -9.891 3.842 1.00 92.38 115 GLY A N 1
ATOM 872 C CA . GLY A 1 115 ? 2.513 -8.887 3.291 1.00 92.38 115 GLY A CA 1
ATOM 873 C C . GLY A 1 115 ? 3.555 -9.492 2.347 1.00 92.38 115 GLY A C 1
ATOM 874 O O . GLY A 1 115 ? 3.743 -8.991 1.241 1.00 92.38 115 GLY A O 1
ATOM 875 N N . ALA A 1 116 ? 4.189 -10.605 2.728 1.00 94.62 116 ALA A N 1
ATOM 876 C CA . ALA A 1 116 ? 5.137 -11.319 1.873 1.00 94.62 116 ALA A CA 1
ATOM 877 C C . ALA A 1 116 ? 4.468 -11.851 0.595 1.00 94.62 116 ALA A C 1
ATOM 879 O O . ALA A 1 116 ? 5.010 -11.685 -0.501 1.00 94.62 116 ALA A O 1
ATOM 880 N N . LEU A 1 117 ? 3.268 -12.423 0.717 1.00 94.50 117 LEU A N 1
ATOM 881 C CA . LEU A 1 117 ? 2.460 -12.843 -0.425 1.00 94.50 117 LEU A CA 1
ATOM 882 C C . LEU A 1 117 ? 2.148 -11.654 -1.343 1.00 94.50 117 LEU A C 1
ATOM 884 O O . LEU A 1 117 ? 2.317 -11.755 -2.556 1.00 94.50 117 LEU A O 1
ATOM 888 N N . TRP A 1 118 ? 1.765 -10.505 -0.788 1.00 94.50 118 TRP A N 1
ATOM 889 C CA . TRP A 1 118 ? 1.463 -9.308 -1.571 1.00 94.50 118 TRP A CA 1
ATOM 890 C C . TRP A 1 118 ? 2.690 -8.746 -2.299 1.00 94.50 118 TRP A C 1
ATOM 892 O O . TRP A 1 118 ? 2.606 -8.386 -3.474 1.00 94.50 118 TRP A O 1
ATOM 902 N N . ILE A 1 119 ? 3.855 -8.737 -1.644 1.00 95.62 119 ILE A N 1
ATOM 903 C CA . ILE A 1 119 ? 5.141 -8.371 -2.260 1.00 95.62 119 ILE A CA 1
ATOM 904 C C . ILE A 1 119 ? 5.447 -9.296 -3.443 1.00 95.62 119 ILE A C 1
ATOM 906 O O . ILE A 1 119 ? 5.834 -8.829 -4.517 1.00 95.62 119 ILE A O 1
ATOM 910 N N . TYR A 1 120 ? 5.245 -10.600 -3.257 1.00 95.00 120 TYR A N 1
ATOM 911 C CA . TYR A 1 120 ? 5.455 -11.611 -4.288 1.00 95.00 120 TYR A CA 1
ATOM 912 C C . TYR A 1 120 ? 4.508 -11.423 -5.482 1.00 95.00 120 TYR A C 1
ATOM 914 O O . TYR A 1 120 ? 4.955 -11.383 -6.630 1.00 95.00 120 TYR A O 1
ATOM 922 N N . LEU A 1 121 ? 3.214 -11.216 -5.230 1.00 93.75 121 LEU A N 1
ATOM 923 C CA . LEU A 1 121 ? 2.229 -10.951 -6.281 1.00 93.75 121 LEU A CA 1
ATOM 924 C C . LEU A 1 121 ? 2.529 -9.640 -7.023 1.00 93.75 121 LEU A C 1
ATOM 926 O O . LEU A 1 121 ? 2.459 -9.603 -8.251 1.00 93.75 121 LEU A O 1
ATOM 930 N N . SER A 1 122 ? 2.917 -8.582 -6.305 1.00 94.00 122 SER A N 1
ATOM 931 C CA . SER A 1 122 ? 3.295 -7.291 -6.894 1.00 94.00 122 SER A CA 1
ATOM 932 C C . SER A 1 122 ? 4.496 -7.421 -7.836 1.00 94.00 122 SER A C 1
ATOM 934 O O . SER A 1 122 ? 4.458 -6.894 -8.949 1.00 94.00 122 SER A O 1
ATOM 936 N N . ALA A 1 123 ? 5.525 -8.177 -7.439 1.00 93.94 123 ALA A N 1
ATOM 937 C CA . ALA A 1 123 ? 6.670 -8.494 -8.292 1.00 93.94 123 ALA A CA 1
ATOM 938 C C . ALA A 1 123 ? 6.242 -9.196 -9.593 1.00 93.94 123 ALA A C 1
ATOM 940 O O . ALA A 1 123 ? 6.659 -8.783 -10.677 1.00 93.94 123 ALA A O 1
ATOM 941 N N . GLY A 1 124 ? 5.364 -10.201 -9.495 1.00 92.25 124 GLY A N 1
ATOM 942 C CA . GLY A 1 124 ? 4.837 -10.925 -10.655 1.00 92.25 124 GLY A CA 1
ATOM 943 C C . GLY A 1 124 ? 4.035 -10.032 -11.600 1.00 92.25 124 GLY A C 1
ATOM 944 O O . GLY A 1 124 ? 4.258 -10.055 -12.810 1.00 92.25 124 GLY A O 1
ATOM 945 N N . PHE A 1 125 ? 3.146 -9.191 -11.061 1.00 92.25 125 PHE A N 1
ATOM 946 C CA . PHE A 1 125 ? 2.352 -8.268 -11.873 1.00 92.25 125 PHE A CA 1
ATOM 947 C C . PHE A 1 125 ? 3.224 -7.251 -12.600 1.00 92.25 125 PHE A C 1
ATOM 949 O O . PHE A 1 125 ? 3.065 -7.092 -13.807 1.00 92.25 125 PHE A O 1
ATOM 956 N N . ILE A 1 126 ? 4.149 -6.578 -11.910 1.00 92.56 126 ILE A N 1
ATOM 957 C CA . ILE A 1 126 ? 4.988 -5.552 -12.547 1.00 92.56 126 ILE A CA 1
ATOM 958 C C . ILE A 1 126 ? 5.897 -6.186 -13.611 1.00 92.56 126 ILE A C 1
ATOM 960 O O . ILE A 1 126 ? 5.988 -5.647 -14.714 1.00 92.56 126 ILE A O 1
ATOM 964 N N . GLY A 1 127 ? 6.497 -7.349 -13.331 1.00 90.94 127 GLY A N 1
ATOM 965 C CA . GLY A 1 127 ? 7.293 -8.101 -14.311 1.00 90.94 127 GLY A CA 1
ATOM 966 C C . GLY A 1 127 ? 6.489 -8.484 -15.555 1.00 90.94 127 GLY A C 1
ATOM 967 O O . GLY A 1 127 ? 6.884 -8.184 -16.683 1.00 90.94 127 GLY A O 1
ATOM 968 N N . MET A 1 128 ? 5.302 -9.061 -15.357 1.00 89.88 128 MET A N 1
ATOM 969 C CA . MET A 1 128 ? 4.395 -9.443 -16.442 1.00 89.88 128 MET A CA 1
ATOM 970 C C . MET A 1 128 ? 3.925 -8.230 -17.258 1.00 89.88 128 MET A C 1
ATOM 972 O O . MET A 1 128 ? 3.962 -8.257 -18.490 1.00 89.88 128 MET A O 1
ATOM 976 N N . PHE A 1 129 ? 3.507 -7.149 -16.590 1.00 90.06 129 PHE A N 1
ATOM 977 C CA . PHE A 1 129 ? 3.043 -5.935 -17.259 1.00 90.06 129 PHE A CA 1
ATOM 978 C C . PHE A 1 129 ? 4.151 -5.246 -18.041 1.00 90.06 129 PHE A C 1
ATOM 980 O O . PHE A 1 129 ? 3.841 -4.654 -19.072 1.00 90.06 129 PHE A O 1
ATOM 987 N N . TYR A 1 130 ? 5.404 -5.313 -17.590 1.00 89.31 130 TYR A N 1
ATOM 988 C CA . TYR A 1 130 ? 6.544 -4.761 -18.314 1.00 89.31 130 TYR A CA 1
ATOM 989 C C . TYR A 1 130 ? 6.857 -5.580 -19.575 1.00 89.31 130 TYR A C 1
ATOM 991 O O . TYR A 1 130 ? 6.875 -5.015 -20.671 1.00 89.31 130 TYR A O 1
ATOM 999 N N . ASN A 1 131 ? 6.997 -6.903 -19.432 1.00 84.94 131 ASN A N 1
ATOM 1000 C CA . ASN A 1 131 ? 7.392 -7.811 -20.516 1.00 84.94 131 ASN A CA 1
ATOM 1001 C C . ASN A 1 131 ? 6.275 -8.080 -21.540 1.00 84.94 131 ASN A C 1
ATOM 1003 O O . ASN A 1 131 ? 6.553 -8.493 -22.662 1.00 84.94 131 ASN A O 1
ATOM 1007 N N . GLY A 1 132 ? 5.010 -7.825 -21.190 1.00 82.50 132 GLY A N 1
ATOM 1008 C CA . GLY A 1 132 ? 3.870 -8.082 -22.074 1.00 82.50 132 GLY A CA 1
ATOM 1009 C C . GLY A 1 132 ? 3.523 -9.567 -22.223 1.00 82.50 132 GLY A C 1
ATOM 1010 O O . GLY A 1 132 ? 2.799 -9.934 -23.146 1.00 82.50 132 GLY A O 1
ATOM 1011 N N . SER A 1 133 ? 4.026 -10.412 -21.322 1.00 75.44 133 SER A N 1
ATOM 1012 C CA . SER A 1 133 ? 3.876 -11.869 -21.353 1.00 75.44 133 SER A CA 1
ATOM 1013 C C . SER A 1 133 ? 2.532 -12.306 -20.764 1.00 75.44 133 SER A C 1
ATOM 1015 O O . SER A 1 133 ? 2.470 -12.853 -19.665 1.00 75.44 133 SER A O 1
ATOM 1017 N N . PHE A 1 134 ? 1.443 -12.023 -21.480 1.00 78.19 134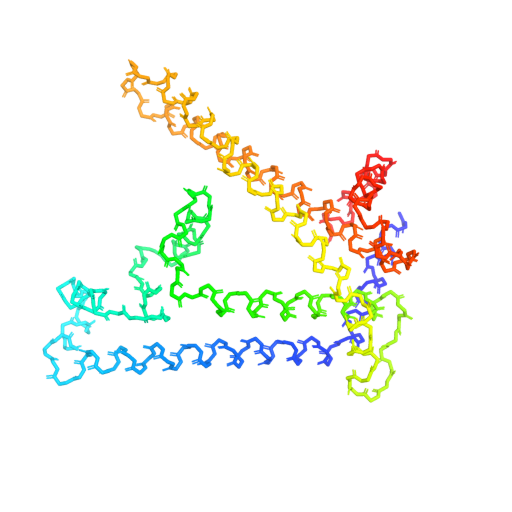 PHE A N 1
ATOM 1018 C CA . PHE A 1 134 ? 0.086 -12.428 -21.082 1.00 78.19 134 PHE A CA 1
ATOM 1019 C C . PHE A 1 134 ? -0.319 -13.804 -21.634 1.00 78.19 134 PHE A C 1
ATOM 1021 O O . PHE A 1 134 ? -1.284 -14.396 -21.147 1.00 78.19 134 PHE A O 1
ATOM 1028 N N . ASP A 1 135 ? 0.436 -14.312 -22.610 1.00 64.75 135 ASP A N 1
ATOM 1029 C CA . ASP A 1 135 ? 0.166 -15.557 -23.325 1.00 64.75 135 ASP A CA 1
ATOM 1030 C C . ASP A 1 135 ? 0.932 -16.727 -22.685 1.00 64.75 135 ASP A C 1
ATOM 1032 O O . ASP A 1 135 ? 2.143 -16.649 -22.481 1.00 64.75 135 ASP A O 1
ATOM 1036 N N . GLY A 1 136 ? 0.234 -17.816 -22.341 1.00 61.28 136 GLY A N 1
ATOM 1037 C CA . GLY A 1 136 ? 0.851 -19.033 -21.796 1.00 61.28 136 GLY A CA 1
ATOM 1038 C C . GLY A 1 136 ? -0.019 -19.814 -20.807 1.00 61.28 136 GLY A C 1
ATOM 1039 O O . GLY A 1 136 ? -1.131 -19.407 -20.456 1.00 61.28 136 GLY A O 1
ATOM 1040 N N . ILE A 1 137 ? 0.503 -20.959 -20.352 1.00 61.28 137 ILE A N 1
ATOM 1041 C CA . ILE A 1 137 ? -0.087 -21.756 -19.266 1.00 61.28 137 ILE A CA 1
ATOM 1042 C C . ILE A 1 137 ? -0.032 -20.920 -17.985 1.00 61.28 137 ILE A C 1
ATOM 1044 O O . ILE A 1 137 ? 1.026 -20.403 -17.615 1.00 61.28 137 ILE A O 1
ATOM 1048 N N . PHE A 1 138 ? -1.184 -20.784 -17.321 1.00 63.06 138 PHE A N 1
ATOM 1049 C CA . PHE A 1 138 ? -1.316 -19.990 -16.105 1.00 63.06 138 PHE A CA 1
ATOM 1050 C C . PHE A 1 138 ? -0.236 -20.369 -15.085 1.00 63.06 138 PHE A C 1
ATOM 1052 O O . PHE A 1 138 ? -0.068 -21.537 -14.737 1.00 63.06 138 PHE A O 1
ATOM 1059 N N . GLY A 1 139 ? 0.492 -19.363 -14.607 1.00 64.94 139 GLY A N 1
ATOM 1060 C CA . GLY A 1 139 ? 1.419 -19.503 -13.494 1.00 64.94 139 GLY A CA 1
ATOM 1061 C C . GLY A 1 139 ? 2.895 -19.541 -13.876 1.00 64.94 139 GLY A C 1
ATOM 1062 O O . GLY A 1 139 ? 3.663 -18.878 -13.196 1.00 64.94 139 GLY A O 1
ATOM 1063 N N . GLN A 1 140 ? 3.332 -20.212 -14.946 1.00 79.25 140 GLN A N 1
ATOM 1064 C CA . GLN A 1 140 ? 4.783 -20.396 -15.165 1.00 79.25 140 GLN A CA 1
ATOM 1065 C C . GLN A 1 140 ? 5.543 -19.069 -15.303 1.00 79.25 140 GLN A C 1
ATOM 1067 O O . GLN A 1 140 ? 6.482 -18.815 -14.551 1.00 79.25 140 GLN A O 1
ATOM 1072 N N . HIS A 1 141 ? 5.101 -18.188 -16.203 1.00 82.12 141 HIS A N 1
ATOM 1073 C CA . HIS A 1 141 ? 5.739 -16.882 -16.381 1.00 82.12 141 HIS A CA 1
ATOM 1074 C C . HIS A 1 141 ? 5.510 -15.954 -15.184 1.00 82.12 141 HIS A C 1
ATOM 1076 O O . HIS A 1 141 ? 6.440 -15.292 -14.734 1.00 82.12 141 HIS A O 1
ATOM 1082 N N . PHE A 1 142 ? 4.299 -15.942 -14.623 1.00 87.56 142 PHE A N 1
ATOM 1083 C CA . PHE A 1 142 ? 3.970 -15.086 -13.483 1.00 87.56 142 PHE A CA 1
ATOM 1084 C C . PHE A 1 142 ? 4.787 -15.442 -12.233 1.00 87.56 142 PHE A C 1
ATOM 1086 O O . PHE A 1 142 ? 5.393 -14.562 -11.629 1.00 87.56 142 PHE A O 1
ATOM 1093 N N . PHE A 1 143 ? 4.849 -16.725 -11.867 1.00 88.44 143 PHE A N 1
ATOM 1094 C CA . PHE A 1 143 ? 5.605 -17.205 -10.709 1.00 88.44 143 PHE A CA 1
ATOM 1095 C C . PHE A 1 143 ? 7.120 -17.081 -10.919 1.00 88.44 143 PHE A C 1
ATOM 1097 O O . PHE A 1 143 ? 7.841 -16.785 -9.963 1.00 88.44 143 PHE A O 1
ATOM 1104 N N . ALA A 1 144 ? 7.610 -17.242 -12.155 1.00 88.56 144 ALA A N 1
ATOM 1105 C CA . ALA A 1 144 ? 9.015 -17.010 -12.482 1.00 88.56 144 ALA A CA 1
ATOM 1106 C C . ALA A 1 144 ? 9.411 -15.535 -12.293 1.00 88.56 144 ALA A C 1
ATOM 1108 O O . ALA A 1 144 ? 10.401 -15.250 -11.617 1.00 88.56 144 ALA A O 1
ATOM 1109 N N . GLU A 1 145 ? 8.621 -14.596 -12.823 1.00 89.25 145 GLU A N 1
ATOM 1110 C CA . GLU A 1 145 ? 8.868 -13.157 -12.649 1.00 89.25 145 GLU A CA 1
ATOM 1111 C C . GLU A 1 145 ? 8.698 -12.724 -11.186 1.00 89.25 145 GLU A C 1
ATOM 1113 O O . GLU A 1 145 ? 9.542 -12.006 -10.640 1.00 89.25 145 GLU A O 1
ATOM 1118 N N . ALA A 1 146 ? 7.661 -13.228 -10.509 1.00 91.31 146 ALA A N 1
ATOM 1119 C CA . ALA A 1 146 ? 7.446 -12.995 -9.086 1.00 91.31 146 ALA A CA 1
ATOM 1120 C C . ALA A 1 146 ? 8.657 -13.451 -8.262 1.00 91.31 146 ALA A C 1
ATOM 1122 O O . ALA A 1 146 ? 9.207 -12.668 -7.489 1.00 91.31 146 ALA A O 1
ATOM 1123 N N . GLY A 1 147 ? 9.145 -14.677 -8.481 1.00 92.12 147 GLY A N 1
ATOM 1124 C CA . GLY A 1 147 ? 10.327 -15.211 -7.804 1.00 92.12 147 GLY A CA 1
ATOM 1125 C C . GLY A 1 147 ? 11.611 -14.437 -8.114 1.00 92.12 147 GLY A C 1
ATOM 1126 O O . GLY A 1 147 ? 12.404 -14.170 -7.206 1.00 92.12 147 GLY A O 1
ATOM 1127 N N . ARG A 1 148 ? 11.803 -14.012 -9.370 1.00 92.69 148 ARG A N 1
ATOM 1128 C CA . ARG A 1 148 ? 12.980 -13.244 -9.809 1.00 92.69 148 ARG A CA 1
ATOM 1129 C C . ARG A 1 148 ? 13.129 -11.925 -9.049 1.00 92.69 148 ARG A C 1
ATOM 1131 O O . ARG A 1 148 ? 14.240 -11.588 -8.619 1.00 92.69 148 ARG A O 1
ATOM 1138 N N . TYR A 1 149 ? 12.033 -11.183 -8.882 1.00 94.06 149 TYR A N 1
ATOM 1139 C CA . TYR A 1 149 ? 12.050 -9.854 -8.263 1.00 94.06 149 TYR A CA 1
ATOM 1140 C C . TYR A 1 149 ? 11.656 -9.840 -6.779 1.00 94.06 149 TYR A C 1
ATOM 1142 O O . TYR A 1 149 ? 11.947 -8.847 -6.109 1.00 94.06 149 TYR A O 1
ATOM 1150 N N . PHE A 1 150 ? 11.103 -10.930 -6.232 1.00 95.38 150 PHE A N 1
ATOM 1151 C CA . PHE A 1 150 ? 10.610 -11.017 -4.849 1.00 95.38 150 PHE A CA 1
ATOM 1152 C C . PHE A 1 150 ? 11.591 -10.458 -3.816 1.00 95.38 150 PHE A C 1
ATOM 1154 O O . PHE A 1 150 ? 11.271 -9.515 -3.100 1.00 95.38 150 PHE A O 1
ATOM 1161 N N . MET A 1 151 ? 12.824 -10.973 -3.785 1.00 95.50 151 MET A N 1
ATOM 1162 C CA . MET A 1 151 ? 13.823 -10.534 -2.800 1.00 95.50 151 MET A CA 1
ATOM 1163 C C . MET A 1 151 ? 14.183 -9.055 -2.950 1.00 95.50 151 MET A C 1
ATOM 1165 O O . MET A 1 151 ? 14.505 -8.388 -1.972 1.00 95.50 151 MET A O 1
ATOM 1169 N N . ARG A 1 152 ? 14.121 -8.521 -4.175 1.00 94.62 152 ARG A N 1
ATOM 1170 C CA . ARG A 1 152 ? 14.428 -7.112 -4.434 1.00 94.62 152 ARG A CA 1
ATOM 1171 C C . ARG A 1 152 ? 13.311 -6.213 -3.915 1.00 94.62 152 ARG A C 1
ATOM 1173 O O . ARG A 1 152 ? 13.582 -5.190 -3.295 1.00 94.62 152 ARG A O 1
ATOM 1180 N N . PHE A 1 153 ? 12.064 -6.629 -4.119 1.00 95.69 153 PHE A N 1
ATOM 1181 C CA . PHE A 1 153 ? 10.895 -5.928 -3.598 1.00 95.69 153 PHE A CA 1
ATOM 1182 C C . PHE A 1 153 ? 10.787 -6.055 -2.076 1.00 95.69 153 PHE A C 1
ATOM 1184 O O . PHE A 1 153 ? 10.387 -5.096 -1.422 1.00 95.69 153 PHE A O 1
ATOM 1191 N N . LEU A 1 154 ? 11.203 -7.186 -1.500 1.00 95.50 154 LEU A N 1
ATOM 1192 C CA . LEU A 1 154 ? 11.289 -7.367 -0.053 1.00 95.50 154 LEU A CA 1
ATOM 1193 C C . LEU A 1 154 ? 12.290 -6.382 0.565 1.00 95.50 154 LEU A C 1
ATOM 1195 O O . LEU A 1 154 ? 11.958 -5.702 1.531 1.00 95.50 154 LEU A O 1
ATOM 1199 N N . MET A 1 155 ? 13.476 -6.230 -0.035 1.00 95.19 155 MET A N 1
ATOM 1200 C CA . MET A 1 155 ? 14.461 -5.232 0.400 1.00 95.19 155 MET A CA 1
ATOM 1201 C C . MET A 1 155 ? 13.935 -3.799 0.251 1.00 95.19 155 MET A C 1
ATOM 1203 O O . MET A 1 155 ? 14.075 -3.011 1.181 1.00 95.19 155 MET A O 1
ATOM 1207 N N . LEU A 1 156 ? 13.293 -3.461 -0.877 1.00 95.44 156 LEU A N 1
ATOM 1208 C CA . LEU A 1 156 ? 12.646 -2.151 -1.044 1.00 95.44 156 LEU A CA 1
ATOM 1209 C C . LEU A 1 156 ? 11.583 -1.906 0.030 1.00 95.44 156 LEU A C 1
ATOM 1211 O O . LEU A 1 156 ? 11.544 -0.828 0.613 1.00 95.44 156 LEU A O 1
ATOM 1215 N N . THR A 1 157 ? 10.763 -2.910 0.331 1.00 94.94 157 THR A N 1
ATOM 1216 C CA . THR A 1 157 ? 9.748 -2.813 1.383 1.00 94.94 157 THR A CA 1
ATOM 1217 C C . THR A 1 157 ? 10.397 -2.600 2.747 1.00 94.94 157 THR A C 1
ATOM 1219 O O . THR A 1 157 ? 9.940 -1.750 3.498 1.00 94.94 157 THR A O 1
ATOM 1222 N N . GLY A 1 158 ? 11.507 -3.282 3.045 1.00 95.12 158 GLY A N 1
ATOM 1223 C CA . GLY A 1 158 ? 12.277 -3.051 4.270 1.00 95.12 158 GLY A CA 1
ATOM 1224 C C . GLY A 1 158 ? 12.766 -1.605 4.411 1.00 95.12 158 GLY A C 1
ATOM 1225 O O . GLY A 1 158 ? 12.659 -1.025 5.488 1.00 95.12 158 GLY A O 1
ATOM 1226 N N . ILE A 1 159 ? 13.231 -0.986 3.319 1.00 95.44 159 ILE A N 1
ATOM 1227 C CA . ILE A 1 159 ? 13.627 0.433 3.325 1.00 95.44 159 ILE A CA 1
ATOM 1228 C C . ILE A 1 159 ? 12.399 1.336 3.536 1.00 95.44 159 ILE A C 1
ATOM 1230 O O . ILE A 1 159 ? 12.471 2.279 4.319 1.00 95.44 159 ILE A O 1
ATOM 1234 N N . ALA A 1 160 ? 11.265 1.049 2.888 1.00 94.44 160 ALA A N 1
ATOM 1235 C CA . ALA A 1 160 ? 10.028 1.809 3.091 1.00 94.44 160 ALA A CA 1
ATOM 1236 C C . ALA A 1 160 ? 9.536 1.723 4.546 1.00 94.44 160 ALA A C 1
ATOM 1238 O O . ALA A 1 160 ? 9.216 2.744 5.149 1.00 94.44 160 ALA A O 1
ATOM 1239 N N . VAL A 1 161 ? 9.556 0.525 5.138 1.00 92.12 161 VAL A N 1
ATOM 1240 C CA . VAL A 1 161 ? 9.204 0.290 6.547 1.00 92.12 161 VAL A CA 1
ATOM 1241 C C . VAL A 1 161 ? 10.125 1.067 7.485 1.00 92.12 161 VAL A C 1
ATOM 1243 O O . VAL A 1 161 ? 9.635 1.689 8.422 1.00 92.12 161 VAL A O 1
ATOM 1246 N N . LEU A 1 162 ? 11.436 1.099 7.222 1.00 93.31 162 LEU A N 1
ATOM 1247 C CA . LEU A 1 162 ? 12.384 1.905 8.000 1.00 93.31 162 LEU A CA 1
ATOM 1248 C C . LEU A 1 162 ? 12.031 3.402 7.952 1.00 93.31 162 LEU A C 1
ATOM 1250 O O . LEU A 1 162 ? 12.078 4.087 8.972 1.00 93.31 162 LEU A O 1
ATOM 1254 N N . LEU A 1 163 ? 11.649 3.914 6.781 1.00 93.81 163 LEU A N 1
ATOM 1255 C CA . LEU A 1 163 ? 11.241 5.311 6.626 1.00 93.81 163 LEU A CA 1
ATOM 1256 C C . LEU A 1 163 ? 9.915 5.607 7.337 1.00 93.81 163 LEU A C 1
ATOM 1258 O O . LEU A 1 163 ? 9.795 6.649 7.979 1.00 93.81 163 LEU A O 1
ATOM 1262 N N . TYR A 1 164 ? 8.942 4.692 7.282 1.00 90.62 164 TYR A N 1
ATOM 1263 C CA . TYR A 1 164 ? 7.713 4.822 8.070 1.00 90.62 164 TYR A CA 1
ATOM 1264 C C . TYR A 1 164 ? 7.994 4.798 9.563 1.00 90.62 164 TYR A C 1
ATOM 1266 O O . TYR A 1 164 ? 7.436 5.612 10.292 1.00 90.62 164 TYR A O 1
ATOM 1274 N N . TRP A 1 165 ? 8.891 3.923 10.014 1.00 89.50 165 TRP A N 1
ATOM 1275 C CA . TRP A 1 165 ? 9.318 3.888 11.405 1.00 89.50 165 TRP A CA 1
ATOM 1276 C C . TRP A 1 165 ? 9.973 5.207 11.830 1.00 89.50 165 TRP A C 1
ATOM 1278 O O . TRP A 1 165 ? 9.684 5.698 12.914 1.00 89.50 165 TRP A O 1
ATOM 1288 N N . LEU A 1 166 ? 10.772 5.846 10.972 1.00 91.69 166 LEU A N 1
ATOM 1289 C CA . LEU A 1 166 ? 11.354 7.159 11.267 1.00 91.69 166 LEU A CA 1
ATOM 1290 C C . LEU A 1 166 ? 10.285 8.265 11.341 1.00 91.69 166 LEU A C 1
ATOM 1292 O O . LEU A 1 166 ? 10.316 9.098 12.244 1.00 91.69 166 LEU A O 1
ATOM 1296 N N . ILE A 1 167 ? 9.307 8.269 10.432 1.00 91.19 167 ILE A N 1
ATOM 1297 C CA . ILE A 1 167 ? 8.218 9.259 10.452 1.00 91.19 167 ILE A CA 1
ATOM 1298 C C . ILE A 1 167 ? 7.330 9.077 11.686 1.00 91.19 167 ILE A C 1
ATOM 1300 O O . ILE A 1 167 ? 7.062 10.034 12.407 1.00 91.19 167 ILE A O 1
ATOM 1304 N N . LEU A 1 168 ? 6.869 7.859 11.943 1.00 88.38 168 LEU A N 1
ATOM 1305 C CA . LEU A 1 168 ? 5.917 7.588 13.019 1.00 88.38 168 LEU A CA 1
ATOM 1306 C C . LEU A 1 168 ? 6.599 7.520 14.390 1.00 88.38 168 LEU A C 1
ATOM 1308 O O . LEU A 1 168 ? 6.018 7.931 15.385 1.00 88.38 168 LEU A O 1
ATOM 1312 N N . GLY A 1 169 ? 7.837 7.035 14.449 1.00 87.50 169 GLY A N 1
ATOM 1313 C CA . GLY A 1 169 ? 8.594 6.870 15.688 1.00 87.50 169 GLY A CA 1
ATOM 1314 C C . GLY A 1 169 ? 9.381 8.106 16.119 1.00 87.50 169 GLY A C 1
ATOM 1315 O O . GLY A 1 169 ? 9.561 8.298 17.316 1.00 87.50 169 GLY A O 1
ATOM 1316 N N . ALA A 1 170 ? 9.843 8.950 15.188 1.00 90.00 170 ALA A N 1
ATOM 1317 C CA . ALA A 1 170 ? 10.632 10.141 15.523 1.00 90.00 170 ALA A CA 1
ATOM 1318 C C . ALA A 1 170 ? 9.897 11.454 15.221 1.00 90.00 170 ALA A C 1
ATOM 1320 O O . ALA A 1 170 ? 9.835 12.328 16.081 1.00 90.00 170 ALA A O 1
ATOM 1321 N N . LEU A 1 171 ? 9.312 11.608 14.028 1.00 91.06 171 LEU A N 1
ATOM 1322 C CA . LEU A 1 171 ? 8.672 12.874 13.642 1.00 91.06 171 LEU A CA 1
ATOM 1323 C C . LEU A 1 171 ? 7.321 13.090 14.338 1.00 91.06 171 LEU A C 1
ATOM 1325 O O . LEU A 1 171 ? 7.044 14.194 14.804 1.00 91.06 171 LEU A O 1
ATOM 1329 N N . LEU A 1 172 ? 6.475 12.061 14.424 1.00 88.94 172 LEU A N 1
ATOM 1330 C CA . LEU A 1 172 ? 5.149 12.197 15.027 1.00 88.94 172 LEU A CA 1
ATOM 1331 C C . LEU A 1 172 ? 5.195 12.618 16.512 1.00 88.94 172 LEU A C 1
ATOM 1333 O O . LEU A 1 172 ? 4.450 13.539 16.852 1.00 88.94 172 LEU A O 1
ATOM 1337 N N . PRO A 1 173 ? 6.052 12.051 17.389 1.00 89.75 173 PRO A N 1
ATOM 1338 C CA . PRO A 1 173 ? 6.189 12.532 18.766 1.00 89.75 173 PRO A CA 1
ATOM 1339 C C . PRO A 1 173 ? 6.589 14.006 18.844 1.00 89.75 173 PRO A C 1
ATOM 1341 O O . PRO A 1 173 ? 5.967 14.767 19.576 1.00 89.75 173 PRO A O 1
ATOM 1344 N N . VAL A 1 174 ? 7.539 14.443 18.009 1.00 91.56 174 VAL A N 1
ATOM 1345 C CA . VAL A 1 174 ? 7.960 15.854 17.947 1.00 91.56 174 VAL A CA 1
ATOM 1346 C C . VAL A 1 174 ? 6.789 16.767 17.579 1.00 91.56 174 VAL A C 1
ATOM 1348 O O . VAL A 1 174 ? 6.613 17.831 18.173 1.00 91.56 174 VAL A O 1
ATOM 1351 N N . LEU A 1 175 ? 5.952 16.358 16.621 1.00 89.06 175 LEU A N 1
ATOM 1352 C CA . LEU A 1 175 ? 4.757 17.120 16.260 1.00 89.06 175 LEU A CA 1
ATOM 1353 C C . LEU A 1 175 ? 3.681 17.085 17.355 1.00 89.06 175 LEU A C 1
ATOM 1355 O O . LEU A 1 175 ? 2.974 18.076 17.533 1.00 89.06 175 LEU A O 1
ATOM 1359 N N . ASN A 1 176 ? 3.546 15.975 18.085 1.00 88.94 176 ASN A N 1
ATOM 1360 C CA . ASN A 1 176 ? 2.640 15.882 19.230 1.00 88.94 176 ASN A CA 1
ATOM 1361 C C . ASN A 1 176 ? 3.048 16.868 20.327 1.00 88.94 176 ASN A C 1
ATOM 1363 O O . ASN A 1 176 ? 2.207 17.648 20.770 1.00 88.94 176 ASN A O 1
ATOM 1367 N N . ASP A 1 177 ? 4.331 16.897 20.690 1.00 90.75 177 ASP A N 1
ATOM 1368 C CA . ASP A 1 177 ? 4.866 17.820 21.693 1.00 90.75 177 ASP A CA 1
ATOM 1369 C C . ASP A 1 177 ? 4.723 19.277 21.241 1.00 90.75 177 ASP A C 1
ATOM 1371 O O . ASP A 1 177 ? 4.359 20.149 22.030 1.00 90.75 177 ASP A O 1
ATOM 1375 N N . PHE A 1 178 ? 4.946 19.557 19.953 1.00 89.44 178 PHE A N 1
ATOM 1376 C CA . PHE A 1 178 ? 4.754 20.892 19.387 1.00 89.44 178 PHE A CA 1
ATOM 1377 C C . PHE A 1 178 ? 3.303 21.379 19.518 1.00 89.44 178 PHE A C 1
ATOM 1379 O O . PHE A 1 178 ? 3.067 22.500 19.973 1.00 89.44 178 PHE A O 1
ATOM 1386 N N . VAL A 1 179 ? 2.326 20.542 19.149 1.00 88.00 179 VAL A N 1
ATOM 1387 C CA . VAL A 1 179 ? 0.899 20.880 19.270 1.00 88.00 179 VAL A CA 1
ATOM 1388 C C . VAL A 1 179 ? 0.503 21.014 20.744 1.00 88.00 179 VAL A C 1
ATOM 1390 O O . VAL A 1 179 ? -0.158 21.986 21.103 1.00 88.00 179 VAL A O 1
ATOM 1393 N N . ALA A 1 180 ? 0.950 20.102 21.610 1.00 87.38 180 ALA A N 1
ATOM 1394 C CA . ALA A 1 180 ? 0.649 20.142 23.041 1.00 87.38 180 ALA A CA 1
ATOM 1395 C C . ALA A 1 180 ? 1.192 21.413 23.716 1.00 87.38 180 ALA A C 1
ATOM 1397 O O . ALA A 1 180 ? 0.465 22.088 24.443 1.00 87.38 180 ALA A O 1
ATOM 1398 N N . ASN A 1 181 ? 2.441 21.792 23.426 1.00 89.94 181 ASN A N 1
ATOM 1399 C CA . ASN A 1 181 ? 3.060 22.997 23.983 1.00 89.94 181 ASN A CA 1
ATOM 1400 C C . ASN A 1 181 ? 2.383 24.281 23.492 1.00 89.94 181 ASN A C 1
ATOM 1402 O O . ASN A 1 181 ? 2.255 25.236 24.254 1.00 89.94 181 ASN A O 1
ATOM 1406 N N . ARG A 1 182 ? 1.924 24.310 22.236 1.00 87.25 182 ARG A N 1
ATOM 1407 C CA . ARG A 1 182 ? 1.241 25.473 21.653 1.00 87.25 182 ARG A CA 1
ATOM 1408 C C . ARG A 1 182 ? -0.134 25.736 22.273 1.00 87.25 182 ARG A C 1
ATOM 1410 O O . ARG A 1 182 ? -0.541 26.891 22.341 1.00 87.25 182 ARG A O 1
ATOM 1417 N N . HIS A 1 183 ? -0.831 24.689 22.712 1.00 86.06 183 HIS A N 1
ATOM 1418 C CA . HIS A 1 183 ? -2.204 24.778 23.227 1.00 86.06 183 HIS A CA 1
ATOM 1419 C C . HIS A 1 183 ? -2.319 24.616 24.742 1.00 86.06 183 HIS A C 1
ATOM 1421 O O . HIS A 1 183 ? -3.431 24.558 25.255 1.00 86.06 183 HIS A O 1
ATOM 1427 N N . ARG A 1 184 ? -1.195 24.587 25.468 1.00 79.50 184 ARG A N 1
ATOM 1428 C CA . ARG A 1 184 ? -1.164 24.354 26.921 1.00 79.50 184 ARG A CA 1
ATOM 1429 C C . ARG A 1 184 ? -2.077 25.295 27.718 1.00 79.50 184 ARG A C 1
ATOM 1431 O O . ARG A 1 184 ? -2.703 24.853 28.673 1.00 79.50 184 ARG A O 1
ATOM 1438 N N . ASP A 1 185 ? -2.185 26.546 27.274 1.00 83.06 185 ASP A N 1
ATOM 1439 C CA . ASP A 1 185 ? -2.954 27.604 27.946 1.00 83.06 185 ASP A CA 1
ATOM 1440 C C . ASP A 1 185 ? -4.225 28.010 27.169 1.00 83.06 185 ASP A C 1
ATOM 1442 O O . ASP A 1 185 ? -4.850 29.030 27.459 1.00 83.06 185 ASP A O 1
ATOM 1446 N N . THR A 1 186 ? -4.609 27.248 26.136 1.00 77.81 186 THR A N 1
ATOM 1447 C CA . THR A 1 186 ? -5.727 27.599 25.245 1.00 77.81 186 THR A CA 1
ATOM 1448 C C . THR A 1 186 ? -6.984 26.801 25.593 1.00 77.81 186 THR A C 1
ATOM 1450 O O . THR A 1 186 ? -6.997 25.582 25.495 1.00 77.81 186 THR A O 1
ATOM 1453 N N . ILE A 1 187 ? -8.074 27.499 25.931 1.00 73.50 187 ILE A N 1
ATOM 1454 C CA . ILE A 1 187 ? -9.394 26.896 26.237 1.00 73.50 187 ILE A CA 1
ATOM 1455 C C . ILE A 1 187 ? -10.228 26.666 24.952 1.00 73.50 187 ILE A C 1
ATOM 1457 O O . ILE A 1 187 ? -11.263 26.008 24.964 1.00 73.50 187 ILE A O 1
ATOM 1461 N N . LEU A 1 188 ? -9.790 27.199 23.806 1.00 81.06 188 LEU A N 1
ATOM 1462 C CA . LEU A 1 188 ? -10.528 27.129 22.541 1.00 81.06 188 LEU A CA 1
ATOM 1463 C C . LEU A 1 188 ? -10.329 25.784 21.818 1.00 81.06 188 LEU A C 1
ATOM 1465 O O . LEU A 1 188 ? -9.340 25.585 21.111 1.00 81.06 188 LEU A O 1
ATOM 1469 N N . GLU A 1 189 ? -11.335 24.913 21.897 1.00 80.12 189 GLU A N 1
ATOM 1470 C CA . GLU A 1 189 ? -11.389 23.618 21.195 1.00 80.12 189 GLU A CA 1
ATOM 1471 C C . GLU A 1 189 ? -11.155 23.689 19.664 1.00 80.12 189 GLU A C 1
ATOM 1473 O O . GLU A 1 189 ? -10.427 22.838 19.138 1.00 80.12 189 GLU A O 1
ATOM 1478 N N . PRO A 1 190 ? -11.663 24.693 18.907 1.00 85.50 190 PRO A N 1
ATOM 1479 C CA . PRO A 1 190 ? -11.490 24.724 17.448 1.00 85.50 190 PRO A CA 1
ATOM 1480 C C . PRO A 1 190 ? -10.033 24.878 16.989 1.00 85.50 190 PRO A C 1
ATOM 1482 O O . PRO A 1 190 ? -9.661 24.402 15.914 1.00 85.50 190 PRO A O 1
ATOM 1485 N N . LEU A 1 191 ? -9.193 25.541 17.791 1.00 83.19 191 LEU A N 1
ATOM 1486 C CA . LEU A 1 191 ? -7.779 25.744 17.466 1.00 83.19 191 LEU A CA 1
ATOM 1487 C C . LEU A 1 191 ? -6.975 24.451 17.639 1.00 83.19 191 LEU A C 1
ATOM 1489 O O . LEU A 1 191 ? -6.158 24.123 16.775 1.00 83.19 191 LEU A O 1
ATOM 1493 N N . VAL A 1 192 ? -7.262 23.692 18.700 1.00 84.00 192 VAL A N 1
ATOM 1494 C CA . VAL A 1 192 ? -6.667 22.371 18.951 1.00 84.00 192 VAL A CA 1
ATOM 1495 C C . VAL A 1 192 ? -7.051 21.396 17.840 1.00 84.00 192 VAL A C 1
ATOM 1497 O O . VAL A 1 192 ? -6.196 20.678 17.313 1.00 84.00 192 VAL A O 1
ATOM 1500 N N . PHE A 1 193 ? -8.323 21.411 17.428 1.00 86.00 193 PHE A N 1
ATOM 1501 C CA . PHE A 1 193 ? -8.806 20.588 16.323 1.00 86.00 193 PHE A CA 1
ATOM 1502 C C . PHE A 1 193 ? -8.076 20.906 15.012 1.00 86.00 193 PHE A C 1
ATOM 1504 O O . PHE A 1 193 ? -7.533 20.002 14.376 1.00 86.00 193 PHE A O 1
ATOM 1511 N N . ARG A 1 194 ? -7.989 22.188 14.627 1.00 88.38 194 ARG A N 1
ATOM 1512 C CA . ARG A 1 194 ? -7.304 22.609 13.394 1.00 88.38 194 ARG A CA 1
ATOM 1513 C C . ARG A 1 194 ? -5.851 22.141 13.362 1.00 88.38 194 ARG A C 1
ATOM 1515 O O . ARG A 1 194 ? -5.413 21.568 12.367 1.00 88.38 194 ARG A O 1
ATOM 1522 N N . ASP A 1 195 ? -5.104 22.378 14.435 1.00 87.25 195 ASP A N 1
ATOM 1523 C CA . ASP A 1 195 ? -3.681 22.039 14.474 1.00 87.25 195 ASP A CA 1
ATOM 1524 C C . ASP A 1 195 ? -3.471 20.509 14.498 1.00 87.25 195 ASP A C 1
ATOM 1526 O O . ASP A 1 195 ? -2.521 20.002 13.900 1.00 87.25 195 ASP A O 1
ATOM 1530 N N . THR A 1 196 ? -4.416 19.754 15.072 1.00 86.50 196 THR A N 1
ATOM 1531 C CA . THR A 1 196 ? -4.452 18.284 14.990 1.00 86.50 196 THR A CA 1
ATOM 1532 C C . THR A 1 196 ? -4.687 17.795 13.559 1.00 86.50 196 THR A C 1
ATOM 1534 O O . THR A 1 196 ? -3.977 16.900 13.093 1.00 86.50 196 THR A O 1
ATOM 1537 N N . VAL A 1 197 ? -5.627 18.405 12.828 1.00 88.50 197 VAL A N 1
ATOM 1538 C CA . VAL A 1 197 ? -5.877 18.094 11.410 1.00 88.50 197 VAL A CA 1
ATOM 1539 C C . VAL A 1 197 ? -4.644 18.400 10.562 1.00 88.50 197 VAL A C 1
ATOM 1541 O O . VAL A 1 197 ? -4.252 17.570 9.740 1.00 88.50 197 VAL A O 1
ATOM 1544 N N . ILE A 1 198 ? -3.989 19.546 10.779 1.00 90.44 198 ILE A N 1
ATOM 1545 C CA . ILE A 1 198 ? -2.759 19.920 10.063 1.00 90.44 198 ILE A CA 1
ATOM 1546 C C . ILE A 1 198 ? -1.652 18.897 10.331 1.00 90.44 198 ILE A C 1
ATOM 1548 O O . ILE A 1 198 ? -1.054 18.390 9.383 1.00 90.44 198 ILE A O 1
ATOM 1552 N N . LYS A 1 199 ? -1.415 18.543 11.601 1.00 89.44 199 LYS A N 1
ATOM 1553 C CA . LYS A 1 199 ? -0.425 17.532 11.998 1.00 89.44 199 LYS A CA 1
ATOM 1554 C C . LYS A 1 199 ? -0.626 16.218 11.241 1.00 89.44 199 LYS A C 1
ATOM 1556 O O . LYS A 1 199 ? 0.304 15.735 10.596 1.00 89.44 199 LYS A O 1
ATOM 1561 N N . TYR A 1 200 ? -1.830 15.648 11.296 1.00 87.44 200 TYR A N 1
ATOM 1562 C CA . TYR A 1 200 ? -2.102 14.379 10.619 1.00 87.44 200 TYR A CA 1
ATOM 1563 C C . TYR A 1 200 ? -2.044 14.512 9.095 1.00 87.44 200 TYR A C 1
ATOM 1565 O O . TYR A 1 200 ? -1.531 13.611 8.436 1.00 87.44 200 TYR A O 1
ATOM 1573 N N . SER A 1 201 ? -2.472 15.644 8.533 1.00 89.50 201 SER A N 1
ATOM 1574 C CA . SER A 1 201 ? -2.360 15.912 7.092 1.00 89.50 201 SER A CA 1
ATOM 1575 C C . SER A 1 201 ? -0.905 15.905 6.617 1.00 89.50 201 SER A C 1
ATOM 1577 O O . SER A 1 201 ? -0.603 15.319 5.579 1.00 89.50 201 SER A O 1
ATOM 1579 N N . VAL A 1 202 ? 0.014 16.499 7.388 1.00 91.50 202 VAL A N 1
ATOM 1580 C CA . VAL A 1 202 ? 1.455 16.495 7.080 1.00 91.50 202 VAL A CA 1
ATOM 1581 C C . VAL A 1 202 ? 2.018 15.074 7.100 1.00 91.50 202 VAL A C 1
ATOM 1583 O O . VAL A 1 202 ? 2.710 14.678 6.163 1.00 91.50 202 VAL A O 1
ATOM 1586 N N . ILE A 1 203 ? 1.695 14.285 8.128 1.00 90.25 203 ILE A N 1
ATOM 1587 C CA . ILE A 1 203 ? 2.144 12.887 8.232 1.00 90.25 203 ILE A CA 1
ATOM 1588 C C . ILE A 1 203 ? 1.626 12.056 7.053 1.00 90.25 203 ILE A C 1
ATOM 1590 O O . ILE A 1 203 ? 2.405 11.360 6.401 1.00 90.25 203 ILE A O 1
ATOM 1594 N N . TRP A 1 204 ? 0.338 12.172 6.725 1.00 87.75 204 TRP A N 1
ATOM 1595 C CA . TRP A 1 204 ? -0.258 11.473 5.587 1.00 87.75 204 TRP A CA 1
ATOM 1596 C C . TRP A 1 204 ? 0.374 11.869 4.257 1.00 87.75 204 TRP A C 1
ATOM 1598 O O . TRP A 1 204 ? 0.663 10.999 3.438 1.00 87.75 204 TRP A O 1
ATOM 1608 N N . LEU A 1 205 ? 0.651 13.157 4.053 1.00 90.75 205 LEU A N 1
ATOM 1609 C CA . LEU A 1 205 ? 1.320 13.639 2.849 1.00 90.75 205 LEU A CA 1
ATOM 1610 C C . LEU A 1 205 ? 2.721 13.030 2.700 1.00 90.75 205 LEU A C 1
ATOM 1612 O O . LEU A 1 205 ? 3.090 12.612 1.603 1.00 90.75 205 LEU A O 1
ATOM 1616 N N . LEU A 1 206 ? 3.482 12.916 3.791 1.00 91.69 206 LEU A N 1
ATOM 1617 C CA . LEU A 1 206 ? 4.797 12.267 3.778 1.00 91.69 206 LEU A CA 1
ATOM 1618 C C . LEU A 1 206 ? 4.701 10.767 3.473 1.00 91.69 206 LEU A C 1
ATOM 1620 O O . LEU A 1 206 ? 5.472 10.256 2.660 1.00 91.69 206 LEU A O 1
ATOM 1624 N N . ILE A 1 207 ? 3.737 10.064 4.075 1.00 90.69 207 ILE A N 1
ATOM 1625 C CA . ILE A 1 207 ? 3.489 8.640 3.802 1.00 90.69 207 ILE A CA 1
ATOM 1626 C C . ILE A 1 207 ? 3.119 8.432 2.328 1.00 90.69 207 ILE A C 1
ATOM 1628 O O . ILE A 1 207 ? 3.662 7.536 1.679 1.00 90.69 207 ILE A O 1
ATOM 1632 N N . LEU A 1 208 ? 2.240 9.274 1.776 1.00 90.19 208 LEU A N 1
ATOM 1633 C CA . LEU A 1 208 ? 1.854 9.241 0.363 1.00 90.19 208 LEU A CA 1
ATOM 1634 C C . LEU A 1 208 ? 3.044 9.511 -0.560 1.00 90.19 208 LEU A C 1
ATOM 1636 O O . LEU A 1 208 ? 3.214 8.803 -1.551 1.00 90.19 208 LEU A O 1
ATOM 1640 N N . LEU A 1 209 ? 3.896 10.483 -0.223 1.00 90.88 209 LEU A N 1
ATOM 1641 C CA . LEU A 1 209 ? 5.107 10.777 -0.987 1.00 90.88 209 LEU A CA 1
ATOM 1642 C C . LEU A 1 209 ? 6.054 9.571 -1.013 1.00 90.88 209 LEU A C 1
ATOM 1644 O O . LEU A 1 209 ? 6.550 9.207 -2.078 1.00 90.88 209 LEU A O 1
ATOM 1648 N N . ILE A 1 210 ? 6.269 8.922 0.135 1.00 93.38 210 ILE A N 1
ATOM 1649 C CA . ILE A 1 210 ? 7.076 7.699 0.215 1.00 93.38 210 ILE A CA 1
ATOM 1650 C C . ILE A 1 210 ? 6.448 6.592 -0.627 1.00 93.38 210 ILE A C 1
ATOM 1652 O O . ILE A 1 210 ? 7.143 6.021 -1.462 1.00 93.38 210 ILE A O 1
ATOM 1656 N N . ASN A 1 211 ? 5.150 6.316 -0.467 1.00 92.62 211 ASN A N 1
ATOM 1657 C CA . ASN A 1 211 ? 4.447 5.315 -1.276 1.00 92.62 211 ASN A CA 1
ATOM 1658 C C . ASN A 1 211 ? 4.697 5.540 -2.770 1.00 92.62 211 ASN A C 1
ATOM 1660 O O . ASN A 1 211 ? 5.125 4.630 -3.477 1.00 92.62 211 ASN A O 1
ATOM 1664 N N . HIS A 1 212 ? 4.541 6.784 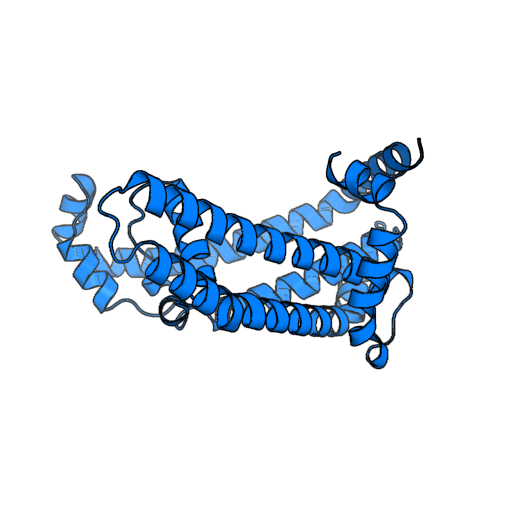-3.218 1.00 90.31 212 HIS A N 1
ATOM 1665 C CA . HIS A 1 212 ? 4.741 7.155 -4.609 1.00 90.31 212 HIS A CA 1
ATOM 1666 C C . HIS A 1 212 ? 6.186 6.909 -5.071 1.00 90.31 212 HIS A C 1
ATOM 1668 O O . HIS A 1 212 ? 6.407 6.266 -6.097 1.00 90.31 212 HIS A O 1
ATOM 1674 N N . VAL A 1 213 ? 7.187 7.340 -4.295 1.00 93.56 213 VAL A N 1
ATOM 1675 C CA . VAL A 1 213 ? 8.608 7.085 -4.596 1.00 93.56 213 VAL A CA 1
ATOM 1676 C C . VAL A 1 213 ? 8.892 5.586 -4.706 1.00 93.56 213 VAL A C 1
ATOM 1678 O O . VAL A 1 213 ? 9.579 5.154 -5.635 1.00 93.56 213 VAL A O 1
ATOM 1681 N N . PHE A 1 214 ? 8.363 4.776 -3.788 1.00 95.12 214 PHE A N 1
ATOM 1682 C CA . PHE A 1 214 ? 8.601 3.333 -3.776 1.00 95.12 214 PHE A CA 1
ATOM 1683 C C . PHE A 1 214 ? 7.859 2.590 -4.885 1.00 95.12 214 PHE A C 1
ATOM 1685 O O . PHE A 1 214 ? 8.383 1.598 -5.395 1.00 95.12 214 PHE A O 1
ATOM 1692 N N . ASP A 1 215 ? 6.702 3.073 -5.323 1.00 92.56 215 ASP A N 1
ATOM 1693 C CA . ASP A 1 215 ? 6.011 2.515 -6.483 1.00 92.56 215 ASP A CA 1
ATOM 1694 C C . ASP A 1 215 ? 6.802 2.758 -7.775 1.00 92.56 215 ASP A C 1
ATOM 1696 O O . ASP A 1 215 ? 7.030 1.818 -8.542 1.00 92.56 215 ASP A O 1
ATOM 1700 N N . TYR A 1 216 ? 7.357 3.961 -7.968 1.00 91.44 216 TYR A N 1
ATOM 1701 C CA . TYR A 1 216 ? 8.299 4.213 -9.067 1.00 91.44 216 TYR A CA 1
ATOM 1702 C C . TYR A 1 216 ? 9.592 3.402 -8.924 1.00 91.44 216 TYR A C 1
ATOM 1704 O O . TYR A 1 216 ? 10.110 2.889 -9.919 1.00 91.44 216 TYR A O 1
ATOM 1712 N N . ALA A 1 217 ? 10.101 3.222 -7.703 1.00 94.88 217 ALA A N 1
ATOM 1713 C CA . ALA A 1 217 ? 11.284 2.403 -7.459 1.00 94.88 217 ALA A CA 1
ATOM 1714 C C . ALA A 1 217 ? 11.069 0.940 -7.884 1.00 94.88 217 ALA A C 1
ATOM 1716 O O . ALA A 1 217 ? 11.939 0.363 -8.538 1.00 94.88 217 ALA A O 1
ATOM 1717 N N . LYS A 1 218 ? 9.903 0.347 -7.586 1.00 94.81 218 LYS A N 1
ATOM 1718 C CA . LYS A 1 218 ? 9.540 -1.009 -8.040 1.00 94.81 218 LYS A CA 1
ATOM 1719 C C . LYS A 1 218 ? 9.552 -1.113 -9.567 1.00 94.81 218 LYS A C 1
ATOM 1721 O O . LYS A 1 218 ? 10.121 -2.061 -10.108 1.00 94.81 218 LYS A O 1
ATOM 1726 N N . ILE A 1 219 ? 8.981 -0.122 -10.258 1.00 93.19 219 ILE A N 1
ATOM 1727 C CA . ILE A 1 219 ? 8.981 -0.064 -11.729 1.00 93.19 219 ILE A CA 1
ATOM 1728 C C . ILE A 1 219 ? 10.418 0.013 -12.262 1.00 93.19 219 ILE A C 1
ATOM 1730 O O . ILE A 1 219 ? 10.769 -0.733 -13.174 1.00 93.19 219 ILE A O 1
ATOM 1734 N N . LEU A 1 220 ? 11.274 0.857 -11.674 1.00 92.88 220 LEU A N 1
ATOM 1735 C CA . LEU A 1 220 ? 12.678 0.988 -12.079 1.00 92.88 220 LEU A CA 1
ATOM 1736 C C . LEU A 1 220 ? 13.480 -0.301 -11.870 1.00 92.88 220 LEU A C 1
ATOM 1738 O O . LEU A 1 220 ? 14.298 -0.634 -12.730 1.00 92.88 220 LEU A O 1
ATOM 1742 N N . VAL A 1 221 ? 13.239 -1.033 -10.772 1.00 95.00 221 VAL A N 1
ATOM 1743 C CA . VAL A 1 221 ? 13.885 -2.333 -10.511 1.00 95.00 221 VAL A CA 1
ATOM 1744 C C . VAL A 1 221 ? 13.610 -3.318 -11.639 1.00 95.00 221 VAL A C 1
ATOM 1746 O O . VAL A 1 221 ? 14.538 -4.001 -12.072 1.00 95.00 221 VAL A O 1
ATOM 1749 N N . VAL A 1 222 ? 12.363 -3.389 -12.105 1.00 93.88 222 VAL A N 1
ATOM 1750 C CA . VAL A 1 222 ? 11.972 -4.292 -13.193 1.00 93.88 222 VAL A CA 1
ATOM 1751 C C . VAL A 1 222 ? 12.499 -3.780 -14.532 1.00 93.88 222 VAL A C 1
ATOM 1753 O O . VAL A 1 222 ? 13.153 -4.530 -15.251 1.00 93.88 222 VAL A O 1
ATOM 1756 N N . ALA A 1 223 ? 12.301 -2.494 -14.834 1.00 91.88 223 ALA A N 1
ATOM 1757 C CA . ALA A 1 223 ? 12.657 -1.912 -16.127 1.00 91.88 223 ALA A CA 1
ATOM 1758 C C . ALA A 1 223 ? 14.163 -1.963 -16.437 1.00 91.88 223 ALA A C 1
ATOM 1760 O O . ALA A 1 223 ? 14.547 -2.196 -17.581 1.00 91.88 223 ALA A O 1
ATOM 1761 N N . HIS A 1 224 ? 15.012 -1.771 -15.423 1.00 91.25 224 HIS A N 1
ATOM 1762 C CA . HIS A 1 224 ? 16.473 -1.766 -15.571 1.00 91.25 224 HIS A CA 1
ATOM 1763 C C . HIS A 1 224 ? 17.143 -3.042 -15.036 1.00 91.25 224 HIS A C 1
ATOM 1765 O O . HIS A 1 224 ? 18.366 -3.073 -14.912 1.00 91.25 224 HIS A O 1
ATOM 1771 N N . ASP A 1 225 ? 16.359 -4.062 -14.663 1.00 89.56 225 ASP A N 1
ATOM 1772 C CA . ASP A 1 225 ? 16.818 -5.296 -14.008 1.00 89.56 225 ASP A CA 1
ATOM 1773 C C . ASP A 1 225 ? 17.893 -5.051 -12.928 1.00 89.56 225 ASP A C 1
ATOM 1775 O O . ASP A 1 225 ? 18.972 -5.649 -12.912 1.00 89.56 225 ASP A O 1
ATOM 1779 N N . VAL A 1 226 ? 17.604 -4.124 -12.009 1.00 90.44 226 VAL A N 1
ATOM 1780 C CA . VAL A 1 226 ? 18.590 -3.633 -11.035 1.00 90.44 226 VAL A CA 1
ATOM 1781 C C . VAL A 1 226 ? 19.078 -4.771 -10.137 1.00 90.44 226 VAL A C 1
ATOM 1783 O O . VAL A 1 226 ? 18.283 -5.501 -9.538 1.00 90.44 226 VAL A O 1
ATOM 1786 N N . ARG A 1 227 ? 20.402 -4.907 -9.995 1.00 88.44 227 ARG A N 1
ATOM 1787 C CA . ARG A 1 227 ? 21.028 -5.934 -9.148 1.00 88.44 227 ARG A CA 1
ATOM 1788 C C . ARG A 1 227 ? 20.732 -5.695 -7.668 1.00 88.44 227 ARG A C 1
ATOM 1790 O O . ARG A 1 227 ? 20.681 -4.559 -7.211 1.00 88.44 227 ARG A O 1
ATOM 1797 N N . LYS A 1 228 ? 20.672 -6.781 -6.886 1.00 84.12 228 LYS A N 1
ATOM 1798 C CA . LYS A 1 228 ? 20.384 -6.747 -5.436 1.00 84.12 228 LYS A CA 1
ATOM 1799 C C . LYS A 1 228 ? 21.243 -5.743 -4.649 1.00 84.12 228 LYS A C 1
ATOM 1801 O O . LYS A 1 228 ? 20.723 -5.023 -3.808 1.00 84.12 228 LYS A O 1
ATOM 1806 N N . LYS A 1 229 ? 22.542 -5.657 -4.956 1.00 86.56 229 LYS A N 1
ATOM 1807 C CA . LYS A 1 229 ? 23.494 -4.753 -4.281 1.00 86.56 229 LYS A CA 1
ATOM 1808 C C . LYS A 1 229 ? 23.222 -3.258 -4.502 1.00 86.56 229 LYS A C 1
ATOM 1810 O O . LYS A 1 229 ? 23.628 -2.440 -3.685 1.00 86.56 229 LYS A O 1
ATOM 1815 N N . ASP A 1 230 ? 22.531 -2.916 -5.586 1.00 91.31 230 ASP A N 1
ATOM 1816 C CA . ASP A 1 230 ? 22.313 -1.536 -6.022 1.00 91.31 230 ASP A CA 1
ATOM 1817 C C . ASP A 1 230 ? 20.911 -1.018 -5.597 1.00 91.31 230 ASP A C 1
ATOM 1819 O O . ASP A 1 230 ? 20.569 0.134 -5.861 1.00 91.31 230 ASP A O 1
ATOM 1823 N N . ILE A 1 231 ? 20.105 -1.838 -4.893 1.00 91.56 231 ILE A N 1
ATOM 1824 C CA . ILE A 1 231 ? 18.700 -1.545 -4.531 1.00 91.56 231 ILE A CA 1
ATOM 1825 C C . ILE A 1 231 ? 18.545 -0.285 -3.678 1.00 91.56 231 ILE A C 1
ATOM 1827 O O . ILE A 1 231 ? 17.616 0.488 -3.895 1.00 91.56 231 ILE A O 1
ATOM 1831 N N . TRP A 1 232 ? 19.450 -0.050 -2.729 1.00 91.75 232 TRP A N 1
ATOM 1832 C CA . TRP A 1 232 ? 19.355 1.087 -1.808 1.00 91.75 232 TRP A CA 1
ATOM 1833 C C . TRP A 1 232 ? 19.417 2.450 -2.516 1.00 91.75 232 TRP A C 1
ATOM 1835 O O . TRP A 1 232 ? 18.938 3.443 -1.976 1.00 91.75 232 TRP A O 1
ATOM 1845 N N . ARG A 1 233 ? 19.965 2.506 -3.741 1.00 92.62 233 ARG A N 1
ATOM 1846 C CA . ARG A 1 233 ? 20.015 3.725 -4.567 1.00 92.62 233 ARG A CA 1
ATOM 1847 C C . ARG A 1 233 ? 18.745 3.949 -5.382 1.00 92.62 233 ARG A C 1
ATOM 1849 O O . ARG A 1 233 ? 18.510 5.062 -5.842 1.00 92.62 233 ARG A O 1
ATOM 1856 N N . VAL A 1 234 ? 17.925 2.917 -5.581 1.00 92.88 234 VAL A N 1
ATOM 1857 C CA . VAL A 1 234 ? 16.754 2.987 -6.467 1.00 92.88 234 VAL A CA 1
ATOM 1858 C C . VAL A 1 234 ? 15.721 4.021 -6.008 1.00 92.88 234 VAL A C 1
ATOM 1860 O O . VAL A 1 234 ? 15.258 4.769 -6.867 1.00 92.88 234 VAL A O 1
ATOM 1863 N N . PRO A 1 235 ? 15.403 4.166 -4.705 1.00 94.00 235 PRO A N 1
ATOM 1864 C CA . PRO A 1 235 ? 14.519 5.240 -4.250 1.00 94.00 235 PRO A CA 1
ATOM 1865 C C . PRO A 1 235 ? 15.046 6.640 -4.601 1.00 94.00 235 PRO A C 1
ATOM 1867 O O . PRO A 1 235 ? 14.273 7.499 -5.010 1.00 94.00 235 PRO A O 1
ATOM 1870 N N . LEU A 1 236 ? 16.363 6.867 -4.531 1.00 92.75 236 LEU A N 1
ATOM 1871 C CA . LEU A 1 236 ? 16.970 8.152 -4.907 1.00 92.75 236 LEU A CA 1
ATOM 1872 C C . LEU A 1 236 ? 16.840 8.420 -6.410 1.00 92.75 236 LEU A C 1
ATOM 1874 O O . LEU A 1 236 ? 16.519 9.536 -6.817 1.00 92.75 236 LEU A O 1
ATOM 1878 N N . TYR A 1 237 ? 17.035 7.392 -7.241 1.00 91.88 237 TYR A N 1
ATOM 1879 C CA . TYR A 1 237 ? 16.795 7.501 -8.680 1.00 91.88 237 TYR A CA 1
ATOM 1880 C C . TYR A 1 237 ? 15.318 7.749 -9.001 1.00 91.88 237 TYR A C 1
ATOM 1882 O O . TYR A 1 237 ? 15.026 8.530 -9.905 1.00 91.88 237 TYR A O 1
ATOM 1890 N N . ALA A 1 238 ? 14.395 7.147 -8.245 1.00 90.62 238 ALA A N 1
ATOM 1891 C CA . ALA A 1 238 ? 12.964 7.404 -8.375 1.00 90.62 238 ALA A CA 1
ATOM 1892 C C . ALA A 1 238 ? 12.626 8.865 -8.038 1.00 90.62 238 ALA A C 1
ATOM 1894 O O . ALA A 1 238 ? 11.959 9.524 -8.831 1.00 90.62 238 ALA A O 1
ATOM 1895 N N . VAL A 1 239 ? 13.165 9.413 -6.942 1.00 91.62 239 VAL A N 1
ATOM 1896 C CA . VAL A 1 239 ? 13.015 10.839 -6.594 1.00 91.62 239 VAL A CA 1
ATOM 1897 C C . VAL A 1 239 ? 13.569 11.737 -7.700 1.00 91.62 239 VAL A C 1
ATOM 1899 O O . VAL A 1 239 ? 12.882 12.651 -8.152 1.00 91.62 239 VAL A O 1
ATOM 1902 N N . TYR A 1 240 ? 14.785 11.465 -8.181 1.00 90.06 240 TYR A N 1
ATOM 1903 C CA . TYR A 1 240 ? 15.392 12.241 -9.265 1.00 90.06 240 TYR A CA 1
ATOM 1904 C C . TYR A 1 240 ? 14.533 12.217 -10.539 1.00 90.06 240 TYR A C 1
ATOM 1906 O O . TYR A 1 240 ? 14.294 13.256 -11.155 1.00 90.06 240 TYR A O 1
ATOM 1914 N N . PHE A 1 241 ? 14.025 11.041 -10.914 1.00 86.62 241 PHE A N 1
ATOM 1915 C CA . PHE A 1 241 ? 13.127 10.882 -12.054 1.00 86.62 241 PHE A CA 1
ATOM 1916 C C . PHE A 1 241 ? 11.822 11.670 -11.869 1.00 86.62 241 PHE A C 1
ATOM 1918 O O . PHE A 1 241 ? 11.385 12.358 -12.794 1.00 86.62 241 PHE A O 1
ATOM 1925 N N . MET A 1 242 ? 11.243 11.631 -10.665 1.00 86.69 242 MET A N 1
ATOM 1926 C CA . MET A 1 242 ? 10.023 12.363 -10.323 1.00 86.69 242 MET A CA 1
ATOM 1927 C C . MET A 1 242 ? 10.187 13.877 -10.433 1.00 86.69 242 MET A C 1
ATOM 1929 O O . MET A 1 242 ? 9.369 14.542 -11.068 1.00 86.69 242 MET A O 1
ATOM 1933 N N . VAL A 1 243 ? 11.272 14.417 -9.877 1.00 87.88 243 VAL A N 1
ATOM 1934 C CA . VAL A 1 243 ? 11.569 15.856 -9.917 1.00 87.88 243 VAL A CA 1
ATOM 1935 C C . VAL A 1 243 ? 11.854 16.332 -11.343 1.00 87.88 243 VAL A C 1
ATOM 1937 O O . VAL A 1 243 ? 11.507 17.456 -11.698 1.00 87.88 243 VAL A O 1
ATOM 1940 N N . LYS A 1 244 ? 12.447 15.482 -12.189 1.00 85.75 244 LYS A N 1
ATOM 1941 C CA . LYS A 1 244 ? 12.750 15.818 -13.587 1.00 85.75 244 LYS A CA 1
ATOM 1942 C C . LYS A 1 244 ? 11.523 15.771 -14.506 1.00 85.75 244 LYS A C 1
ATOM 1944 O O . LYS A 1 244 ? 11.509 16.446 -15.535 1.00 85.75 244 LYS A O 1
ATOM 1949 N N . HIS A 1 245 ? 10.492 14.996 -14.156 1.00 83.19 245 HIS A N 1
ATOM 1950 C CA . HIS A 1 245 ? 9.298 14.793 -14.988 1.00 83.19 245 HIS A CA 1
ATOM 1951 C C . HIS A 1 245 ? 7.961 15.035 -14.254 1.00 83.19 245 HIS A C 1
ATOM 1953 O O . HIS A 1 245 ? 7.041 14.222 -14.387 1.00 83.19 245 HIS A O 1
ATOM 1959 N N . PRO A 1 246 ? 7.781 16.167 -13.545 1.00 77.69 246 PRO A N 1
ATOM 1960 C CA . PRO A 1 246 ? 6.657 16.354 -12.627 1.00 77.69 246 PRO A CA 1
ATOM 1961 C C . PRO A 1 246 ? 5.305 16.353 -13.350 1.00 77.69 246 PRO A C 1
ATOM 1963 O O . PRO A 1 246 ? 4.378 15.673 -12.926 1.00 77.69 246 PRO A O 1
ATOM 1966 N N . ILE A 1 247 ? 5.196 17.038 -14.493 1.00 74.75 247 ILE A N 1
ATOM 1967 C CA . ILE A 1 247 ? 3.928 17.185 -15.230 1.00 74.75 247 ILE A CA 1
ATOM 1968 C C . ILE A 1 247 ? 3.440 15.839 -15.783 1.00 74.75 247 ILE A C 1
ATOM 1970 O O . ILE A 1 247 ? 2.261 15.511 -15.673 1.00 74.75 247 ILE A O 1
ATOM 1974 N N . ASN A 1 248 ? 4.335 15.034 -16.361 1.00 72.81 248 ASN A N 1
ATOM 1975 C CA . ASN A 1 248 ? 3.965 13.741 -16.947 1.00 72.81 248 ASN A CA 1
ATOM 1976 C C . ASN A 1 248 ? 3.571 12.715 -15.876 1.00 72.81 248 ASN A C 1
ATOM 1978 O O . ASN A 1 248 ? 2.707 11.880 -16.120 1.00 72.81 248 ASN A O 1
ATOM 1982 N N . ILE A 1 249 ? 4.187 12.795 -14.696 1.00 71.75 249 ILE A N 1
ATOM 1983 C CA . ILE A 1 249 ? 3.908 11.906 -13.566 1.00 71.75 249 ILE A CA 1
ATOM 1984 C C . ILE A 1 249 ? 2.587 12.284 -12.896 1.00 71.75 249 ILE A C 1
ATOM 1986 O O . ILE A 1 249 ? 1.732 11.420 -12.715 1.00 71.75 249 ILE A O 1
ATOM 1990 N N . PHE A 1 250 ? 2.367 13.574 -12.625 1.00 67.56 250 PHE A N 1
ATOM 1991 C CA . PHE A 1 250 ? 1.102 14.055 -12.065 1.00 67.56 250 PHE A CA 1
ATOM 1992 C C . PHE A 1 250 ? -0.081 13.802 -13.004 1.00 67.56 250 PHE A C 1
ATOM 1994 O O . PHE A 1 250 ? -1.133 13.362 -12.553 1.00 67.56 250 PHE A O 1
ATOM 2001 N N . THR A 1 251 ? 0.082 14.028 -14.312 1.00 70.75 251 THR A N 1
ATOM 2002 C CA . THR A 1 251 ? -1.003 13.784 -15.281 1.00 70.75 251 THR A CA 1
ATOM 2003 C C . THR A 1 251 ? -1.354 12.309 -15.431 1.00 70.75 251 THR A C 1
ATOM 2005 O O . THR A 1 251 ? -2.516 12.001 -15.658 1.00 70.75 251 THR A O 1
ATOM 2008 N N . LEU A 1 252 ? -0.388 11.397 -15.289 1.00 68.69 252 LEU A N 1
ATOM 2009 C CA . LEU A 1 252 ? -0.652 9.959 -15.337 1.00 68.69 252 LEU A CA 1
ATOM 2010 C C . LEU A 1 252 ? -1.254 9.425 -14.029 1.00 68.69 252 LEU A C 1
ATOM 2012 O O . LEU A 1 252 ? -1.931 8.409 -14.061 1.00 68.69 252 LEU A O 1
ATOM 2016 N N . PHE A 1 253 ? -1.017 10.097 -12.901 1.00 65.12 253 PHE A N 1
ATOM 2017 C CA . PHE A 1 253 ? -1.611 9.741 -11.609 1.00 65.12 253 PHE A CA 1
ATOM 2018 C C . PHE A 1 253 ? -3.046 10.265 -11.442 1.00 65.12 253 PHE A C 1
ATOM 2020 O O . PHE A 1 253 ? -3.838 9.673 -10.718 1.00 65.12 253 PHE A O 1
ATOM 2027 N N . LEU A 1 254 ? -3.378 11.386 -12.090 1.00 65.12 254 LEU A N 1
ATOM 2028 C CA . LEU A 1 254 ? -4.703 12.012 -12.013 1.00 65.12 254 LEU A CA 1
ATOM 2029 C C . LEU A 1 254 ? -5.720 11.415 -13.013 1.00 65.12 254 LEU A C 1
ATOM 2031 O O . LEU A 1 254 ? -6.905 11.731 -12.922 1.00 65.12 254 LEU A O 1
ATOM 2035 N N . MET A 1 255 ? -5.261 10.590 -13.964 1.00 58.81 255 MET A N 1
ATOM 2036 C CA . MET A 1 255 ? -6.065 9.871 -14.974 1.00 58.81 255 MET A CA 1
ATOM 2037 C C . MET A 1 255 ? -6.326 8.421 -14.565 1.00 58.81 255 MET A C 1
ATOM 2039 O O . MET A 1 255 ? -7.430 7.912 -14.871 1.00 58.81 255 MET A O 1
#

Sequence (255 aa):
MLAFKAYKLGLRRISQARRYILIVYLLNLAIAMALGLVLSADIQDSLGNSLAAERLRNGFDDLWFQGFSGEAQGISKTFHPAVTGIGAIFEGLDAIVTGNFGRLQGTLGIALIYGALWIYLSAGFIGMFYNGSFDGIFGQHFFAEAGRYFMRFLMLTGIAVLLYWLILGALLPVLNDFVANRHRDTILEPLVFRDTVIKYSVIWLLILLINHVFDYAKILVVAHDVRKKDIWRVPLYAVYFMVKHPINIFTLFLM

Foldseek 3Di:
DVLVVVVVLLVVLVVLCVVVVVVVVVVVVVLVVVLVVVLVVLVCVLCPPDCCVVVVVVHHDPVSVVVSCVPDAASNLLDDDQPDDCSSVVVVVCCLLQVVCVSVPSCVVVVVVVVLVVLLQLQLVLLCSVVVPSDDDPDPSSNVSSVLCSVLSVVLVVVLVVVSCCCRVPVLVVLVVVLCVVCVPPPDPVVSVVSVVVSVVVSVVVNVVSVQLSVQLSNCCNVVVDDSVCSVCSSVVSVVVCVVPVVSSVVSVVD

pLDDT: mean 84.28, std 10.45, range [50.59, 95.69]